Protein AF-A0A373D9S4-F1 (afdb_monomer)

Solvent-accessible surface area (backbone atoms only — not comparable to full-atom values): 11491 Å² total; per-residue (Å²): 115,62,41,69,39,36,36,38,37,27,51,46,45,39,78,90,68,75,42,76,37,68,75,44,74,49,78,33,84,57,100,72,67,86,86,85,58,60,91,91,60,43,61,70,55,55,51,39,57,59,50,41,78,78,43,60,80,91,66,32,48,58,84,96,45,53,57,66,75,55,39,83,46,71,58,44,25,38,44,34,37,35,25,38,35,71,82,72,59,39,31,37,40,43,35,35,42,36,21,24,41,86,72,86,55,88,89,51,69,68,55,45,44,38,36,37,39,32,56,44,73,64,92,46,72,75,37,95,87,51,45,81,46,58,42,80,58,86,94,42,81,39,75,50,51,44,70,58,41,49,52,52,49,51,48,44,41,73,69,51,90,73,63,41,42,70,24,47,57,87,38,73,64,27,46,53,49,51,57,48,51,34,49,75,69,61,44,75,85,57,70,71,71,73,75,58,70,129

Secondary structure (DSSP, 8-state):
--EEEEEEEEEEEETTTTEEEEEEEEE--SS-----PPTTS-HHHHHHHHHHTTS-GGG--BTTB-GGGG--SSS-EEEEEEEE-TTSS-EEEEEEEEEE-----TTS-SEEEEEEEEEESS--TTSTTT-TTEEEETTEEEEPPHHHHHHHHHHHHHHSSS--EEEESSSHHHHHHHHHHHHHTTTT-S-GGGTS--

Sequence (198 aa):
MSKISRIRILNLNYNNNTIKIDDETFDLGGQNTLISLRNGGGKSVLVQMIVSLFVNRTYRDFGDRPFKSYFTTNRPTFLMTEWILDNGIDRFLAGMMVRKNQKEDNDTEELEMYTFTGSYSNGCKYDLDNLPIIRQDGNKKILKGFGECKNLLEEISRNEPGDFRLYDMASQYGRRQYFSTLRQYQINNKDGRALSGR

Foldseek 3Di:
DKDFQKKWKAFWADDVRPDTDHIDMDGQPDDDRDPDDDVVRQPVVLVLLQVVLQDDLVPSADPPRRPLVRAPDQAWIKIKTWIQAPVNQKIKIKMKIKHQDPDPDPPDDRMWMKIKMWMDRDDDCPPPVNVPQWDDDDPDTDGDGPVVSVVSLVCCCVPPPGHIDMAGPVDPVSVVVSNVVCVVRVHNVDDCVVVPDD

pLDDT: mean 87.31, std 14.73, range [33.06, 98.69]

Structure (mmCIF, N/CA/C/O backbone):
data_AF-A0A373D9S4-F1
#
_entry.id   AF-A0A373D9S4-F1
#
loop_
_atom_site.group_PDB
_atom_site.id
_atom_site.type_symbol
_atom_site.label_atom_id
_atom_site.label_alt_id
_atom_site.label_comp_id
_atom_site.label_asym_id
_atom_site.label_entity_id
_atom_site.label_seq_id
_atom_site.pdbx_PDB_ins_code
_atom_site.Cartn_x
_atom_site.Cartn_y
_atom_site.Cartn_z
_atom_site.occupancy
_atom_site.B_iso_or_equiv
_atom_site.auth_seq_id
_atom_site.auth_comp_id
_atom_site.auth_asym_id
_atom_site.auth_atom_id
_atom_site.pdbx_PDB_model_num
ATOM 1 N N . MET A 1 1 ? -13.587 -15.500 9.590 1.00 75.88 1 MET A N 1
ATOM 2 C CA . MET A 1 1 ? -12.353 -15.459 8.786 1.00 75.88 1 MET A CA 1
ATOM 3 C C . MET A 1 1 ? -12.261 -14.089 8.144 1.00 75.88 1 MET A C 1
ATOM 5 O O . MET A 1 1 ? -13.213 -13.696 7.465 1.00 75.88 1 MET A O 1
ATOM 9 N N . SER A 1 2 ? -11.147 -13.389 8.373 1.00 84.19 2 SER A N 1
ATOM 10 C CA . SER A 1 2 ? -10.888 -12.070 7.807 1.00 84.19 2 SER A CA 1
ATOM 11 C C . SER A 1 2 ? -10.981 -12.125 6.284 1.00 84.19 2 SER A C 1
ATOM 13 O O . SER A 1 2 ? -10.482 -13.062 5.655 1.00 84.19 2 SER A O 1
ATOM 15 N N . LYS A 1 3 ? -11.621 -11.125 5.678 1.00 89.12 3 LYS A N 1
ATOM 16 C CA . LYS A 1 3 ? -11.832 -11.056 4.223 1.00 89.12 3 LYS A CA 1
ATOM 17 C C . LYS A 1 3 ? -11.441 -9.690 3.684 1.00 89.12 3 LYS A C 1
ATOM 19 O O . LYS A 1 3 ? -11.739 -8.686 4.325 1.00 89.12 3 LYS A O 1
ATOM 24 N N . ILE A 1 4 ? -10.826 -9.649 2.502 1.00 90.88 4 ILE A N 1
ATOM 25 C CA . ILE A 1 4 ? -10.586 -8.383 1.799 1.00 90.88 4 ILE A CA 1
ATOM 26 C C . ILE A 1 4 ? -11.950 -7.796 1.428 1.00 90.88 4 ILE A C 1
ATOM 28 O O . ILE A 1 4 ? -12.735 -8.452 0.744 1.00 90.88 4 ILE A O 1
ATOM 32 N N . SER A 1 5 ? -12.233 -6.582 1.893 1.00 91.94 5 SER A N 1
ATOM 33 C CA . SER A 1 5 ? -13.445 -5.827 1.568 1.00 91.94 5 SER A CA 1
ATOM 34 C C . SER A 1 5 ? -13.218 -4.868 0.415 1.00 91.94 5 SER A C 1
ATOM 36 O O . SER A 1 5 ? -14.083 -4.737 -0.444 1.00 91.94 5 SER A O 1
ATOM 38 N N . ARG A 1 6 ? -12.071 -4.186 0.394 1.00 94.69 6 ARG A N 1
ATOM 39 C CA . ARG A 1 6 ? -11.775 -3.134 -0.578 1.00 94.69 6 ARG A CA 1
ATOM 40 C C . ARG A 1 6 ? -10.314 -3.160 -0.983 1.00 94.69 6 ARG A C 1
ATOM 42 O O . ARG A 1 6 ? -9.440 -3.502 -0.187 1.00 94.69 6 ARG A O 1
ATOM 49 N N . ILE A 1 7 ? -10.049 -2.768 -2.221 1.00 95.56 7 ILE A N 1
ATOM 50 C CA . ILE A 1 7 ? -8.695 -2.600 -2.750 1.00 95.56 7 ILE A CA 1
ATOM 51 C C . ILE A 1 7 ? -8.590 -1.198 -3.311 1.00 95.56 7 ILE A C 1
ATOM 53 O O . ILE A 1 7 ? -9.401 -0.839 -4.153 1.00 95.56 7 ILE A O 1
ATOM 57 N N . ARG A 1 8 ? -7.586 -0.428 -2.903 1.00 97.06 8 ARG A N 1
ATOM 58 C CA . ARG A 1 8 ? -7.312 0.888 -3.480 1.00 97.06 8 ARG A CA 1
ATOM 59 C C . ARG A 1 8 ? -5.942 0.891 -4.140 1.00 97.06 8 ARG A C 1
ATOM 61 O O . ARG A 1 8 ? -4.950 0.487 -3.531 1.00 97.06 8 ARG A O 1
ATOM 68 N N . ILE A 1 9 ? -5.891 1.324 -5.393 1.00 97.19 9 ILE A N 1
ATOM 69 C CA . ILE A 1 9 ? -4.665 1.414 -6.187 1.00 97.19 9 ILE A CA 1
ATOM 70 C C . ILE A 1 9 ? -4.526 2.850 -6.677 1.00 97.19 9 ILE A C 1
ATOM 72 O O . ILE A 1 9 ? -5.459 3.392 -7.265 1.00 97.19 9 ILE A O 1
ATOM 76 N N . LEU A 1 10 ? -3.353 3.448 -6.468 1.00 96.81 10 LEU A N 1
ATOM 77 C CA . LEU A 1 10 ? -3.041 4.785 -6.968 1.00 96.81 10 LEU A CA 1
ATOM 78 C C . LEU A 1 10 ? -1.766 4.782 -7.795 1.00 96.81 10 LEU A C 1
ATOM 80 O O . LEU A 1 10 ? -0.757 4.210 -7.379 1.00 96.81 10 LEU A O 1
ATOM 84 N N . ASN A 1 11 ? -1.798 5.513 -8.907 1.00 96.38 11 ASN A N 1
ATOM 85 C CA . ASN A 1 11 ? -0.675 5.749 -9.810 1.00 96.38 11 ASN A CA 1
ATOM 86 C C . ASN A 1 11 ? 0.015 4.456 -10.290 1.00 96.38 11 ASN A C 1
ATOM 88 O O . ASN A 1 11 ? 1.238 4.327 -10.228 1.00 96.38 11 ASN A O 1
ATOM 92 N N . LEU A 1 12 ? -0.764 3.486 -10.772 1.00 95.38 12 LEU A N 1
ATOM 93 C CA . LEU A 1 12 ? -0.246 2.278 -11.418 1.00 95.38 12 LEU A CA 1
ATOM 94 C C . LEU A 1 12 ? -0.370 2.413 -12.938 1.00 95.38 12 LEU A C 1
ATOM 96 O O . LEU A 1 12 ? -1.461 2.628 -13.461 1.00 95.38 12 LEU A O 1
ATOM 100 N N . ASN A 1 13 ? 0.742 2.226 -13.646 1.00 91.75 13 ASN A N 1
ATOM 101 C CA . ASN A 1 13 ? 0.786 2.211 -15.106 1.00 91.75 13 ASN A CA 1
ATOM 102 C C . ASN A 1 13 ? 1.355 0.878 -15.580 1.00 91.75 13 ASN A C 1
ATOM 104 O O . ASN A 1 13 ? 2.359 0.403 -15.051 1.00 91.75 13 ASN A O 1
ATOM 108 N N . TYR A 1 14 ? 0.730 0.268 -16.580 1.00 88.62 14 TYR A N 1
ATOM 109 C CA . TYR A 1 14 ? 1.218 -0.981 -17.154 1.00 88.62 14 TYR A CA 1
ATOM 110 C C . TYR A 1 14 ? 0.796 -1.125 -18.616 1.00 88.62 14 TYR A C 1
ATOM 112 O O . TYR A 1 14 ? 0.066 -0.297 -19.162 1.00 88.62 14 TYR A O 1
ATOM 120 N N . ASN A 1 15 ? 1.300 -2.181 -19.262 1.00 84.12 15 ASN A N 1
ATOM 121 C CA . ASN A 1 15 ? 1.065 -2.454 -20.679 1.00 84.12 15 ASN A CA 1
ATOM 122 C C . ASN A 1 15 ? 1.507 -1.274 -21.568 1.00 84.12 15 ASN A C 1
ATOM 124 O O . ASN A 1 15 ? 0.696 -0.679 -22.271 1.00 84.12 15 ASN A O 1
ATOM 128 N N . ASN A 1 16 ? 2.786 -0.886 -21.488 1.00 80.19 16 ASN A N 1
ATOM 129 C CA . ASN A 1 16 ? 3.361 0.242 -22.239 1.00 80.19 16 ASN A CA 1
ATOM 130 C C . ASN A 1 16 ? 2.589 1.564 -22.053 1.00 80.19 16 ASN A C 1
ATOM 132 O O . ASN A 1 16 ? 2.350 2.288 -23.015 1.00 80.19 16 ASN A O 1
ATOM 136 N N . ASN A 1 17 ? 2.168 1.860 -20.817 1.00 78.38 17 ASN A N 1
ATOM 137 C CA . ASN A 1 17 ? 1.368 3.037 -20.445 1.00 78.38 17 ASN A CA 1
ATOM 138 C C . ASN A 1 17 ? -0.010 3.137 -21.125 1.00 78.38 17 ASN A C 1
ATOM 140 O O . ASN A 1 17 ? -0.646 4.186 -21.058 1.00 78.38 17 ASN A O 1
ATOM 144 N N . THR A 1 18 ? -0.499 2.062 -21.750 1.00 82.62 18 THR A N 1
ATOM 145 C CA . THR A 1 18 ? -1.852 2.040 -22.332 1.00 82.62 18 THR A CA 1
ATOM 146 C C . THR A 1 18 ? -2.938 1.859 -21.278 1.00 82.62 18 THR A C 1
ATOM 148 O O . THR A 1 18 ? -4.081 2.240 -21.516 1.00 82.62 18 THR A O 1
ATOM 151 N N . ILE A 1 19 ? -2.594 1.295 -20.114 1.00 86.88 19 ILE A N 1
ATOM 152 C CA . ILE A 1 19 ? -3.512 1.153 -18.988 1.00 86.88 19 ILE A CA 1
ATOM 153 C C . ILE A 1 19 ? -2.947 1.902 -17.786 1.00 86.88 19 ILE A C 1
ATOM 155 O O . ILE A 1 19 ? -1.806 1.676 -17.370 1.00 86.88 19 ILE A O 1
ATOM 159 N N . LYS A 1 20 ? -3.779 2.789 -17.239 1.00 89.62 20 LYS A N 1
ATOM 160 C CA . LYS A 1 20 ? -3.454 3.697 -16.147 1.00 89.62 20 LYS A CA 1
ATOM 161 C C . LYS A 1 20 ? -4.547 3.653 -15.093 1.00 89.62 20 LYS A C 1
ATOM 163 O O . LYS A 1 20 ? -5.727 3.749 -15.418 1.00 89.62 20 LYS A O 1
ATOM 168 N N . ILE A 1 21 ? -4.129 3.510 -13.844 1.00 92.00 21 ILE A N 1
ATOM 169 C CA . ILE A 1 21 ? -4.972 3.608 -12.658 1.00 92.00 21 ILE A CA 1
ATOM 170 C C . ILE A 1 21 ? -4.460 4.802 -11.863 1.00 92.00 21 ILE A C 1
ATOM 172 O O . ILE A 1 21 ? -3.371 4.741 -11.289 1.00 92.00 21 ILE A O 1
ATOM 176 N N . ASP A 1 22 ? -5.222 5.894 -11.873 1.00 92.31 22 ASP A N 1
ATOM 177 C CA . ASP A 1 22 ? -4.846 7.130 -11.186 1.00 92.31 22 ASP A CA 1
ATOM 178 C C . ASP A 1 22 ? -5.151 7.059 -9.685 1.00 92.31 22 ASP A C 1
ATOM 180 O O . ASP A 1 22 ? -4.237 7.213 -8.873 1.00 92.31 22 ASP A O 1
ATOM 184 N N . ASP A 1 23 ? -6.400 6.768 -9.324 1.00 94.25 23 ASP A N 1
ATOM 185 C CA . ASP A 1 23 ? -6.867 6.505 -7.958 1.00 94.25 23 ASP A CA 1
ATOM 186 C C . ASP A 1 23 ? -8.190 5.739 -8.050 1.00 94.25 23 ASP A C 1
ATOM 188 O O . ASP A 1 23 ? -9.237 6.342 -8.274 1.00 94.25 23 ASP A O 1
ATOM 192 N N . GLU A 1 24 ? -8.131 4.414 -7.935 1.00 93.44 24 GLU A N 1
ATOM 193 C CA . GLU A 1 24 ? -9.306 3.547 -8.050 1.00 93.44 24 GLU A CA 1
ATOM 194 C C . GLU A 1 24 ? -9.483 2.705 -6.795 1.00 93.44 24 GLU A C 1
ATOM 196 O O . GLU A 1 24 ? -8.521 2.124 -6.283 1.00 93.44 24 GLU A O 1
ATOM 201 N N . THR A 1 25 ? -10.731 2.610 -6.333 1.00 94.12 25 THR A N 1
ATOM 202 C CA . THR A 1 25 ? -11.136 1.729 -5.234 1.00 94.12 25 THR A CA 1
ATOM 203 C C . THR A 1 25 ? -12.104 0.675 -5.756 1.00 94.12 25 THR A C 1
ATOM 205 O O . THR A 1 25 ? -13.131 0.994 -6.345 1.00 94.12 25 THR A O 1
ATOM 208 N N . PHE A 1 26 ? -11.765 -0.592 -5.542 1.00 91.12 26 PHE A N 1
ATOM 209 C CA . PHE A 1 26 ? -12.557 -1.752 -5.921 1.00 91.12 26 PHE A CA 1
ATOM 210 C C . PHE A 1 26 ? -13.235 -2.328 -4.680 1.00 91.12 26 PHE A C 1
ATOM 212 O O . PHE A 1 26 ? -12.555 -2.852 -3.793 1.00 91.12 26 PHE A O 1
ATOM 219 N N . ASP A 1 27 ? -14.563 -2.275 -4.641 1.00 89.38 27 ASP A N 1
ATOM 220 C CA . ASP A 1 27 ? -15.360 -2.922 -3.602 1.00 89.38 27 ASP A CA 1
ATOM 221 C C . ASP A 1 27 ? -15.542 -4.414 -3.908 1.00 89.38 27 ASP A C 1
ATOM 223 O O . ASP A 1 27 ? -16.111 -4.814 -4.927 1.00 89.38 27 ASP A O 1
ATOM 227 N N . LEU A 1 28 ? -15.053 -5.262 -3.007 1.00 83.19 28 LEU A N 1
ATOM 228 C CA . LEU A 1 28 ? -15.161 -6.711 -3.092 1.00 83.19 28 LEU A CA 1
ATOM 229 C C . LEU A 1 28 ? -16.394 -7.167 -2.299 1.00 83.19 28 LEU A C 1
ATOM 231 O O . LEU A 1 28 ? -16.310 -7.583 -1.144 1.00 83.19 28 LEU A O 1
ATOM 235 N N . GLY A 1 29 ? -17.565 -7.024 -2.918 1.00 62.16 29 GLY A N 1
ATOM 236 C CA . GLY A 1 29 ? -18.885 -7.216 -2.309 1.00 62.16 29 GLY A CA 1
ATOM 237 C C . GLY A 1 29 ? -19.277 -8.653 -1.922 1.00 62.16 29 GLY A C 1
ATOM 238 O O . GLY A 1 29 ? -20.329 -9.123 -2.343 1.00 62.16 29 GLY A O 1
ATOM 239 N N . GLY A 1 30 ? -18.503 -9.350 -1.082 1.00 60.75 30 GLY A N 1
ATOM 240 C CA . GLY A 1 30 ? -18.895 -10.636 -0.479 1.00 60.75 30 GLY A CA 1
ATOM 241 C C . GLY A 1 30 ? -17.934 -11.798 -0.746 1.00 60.75 30 GLY A C 1
ATOM 242 O O . GLY A 1 30 ? -16.773 -11.588 -1.073 1.00 60.75 30 GLY A O 1
ATOM 243 N N . GLN A 1 31 ? -18.402 -13.041 -0.542 1.00 51.47 31 GLN A N 1
ATOM 244 C CA . GLN A 1 31 ? -17.552 -14.251 -0.541 1.00 51.47 31 GLN A CA 1
ATOM 245 C C . GLN A 1 31 ? -16.786 -14.490 -1.853 1.00 51.47 31 GLN A C 1
ATOM 247 O O . GLN A 1 31 ? -15.710 -15.0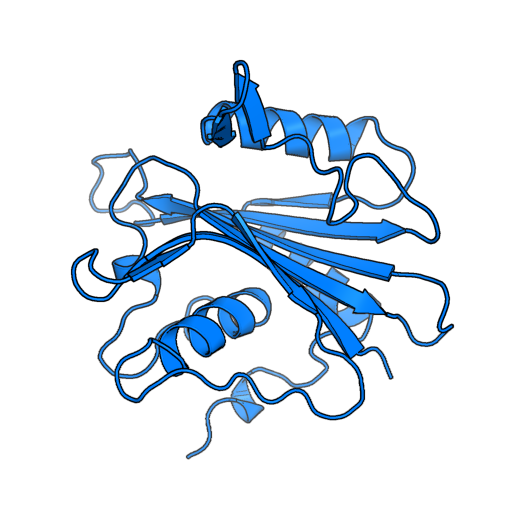77 -1.810 1.00 51.47 31 GLN A O 1
ATOM 252 N N . ASN A 1 32 ? -17.310 -14.027 -2.992 1.00 52.69 32 ASN A N 1
ATOM 253 C CA . ASN A 1 32 ? -16.665 -14.123 -4.299 1.00 52.69 32 ASN A CA 1
ATOM 254 C C . ASN A 1 32 ? -16.818 -12.792 -5.044 1.00 52.69 32 ASN A C 1
ATOM 256 O O . ASN A 1 32 ? -17.943 -12.371 -5.310 1.00 52.69 32 ASN A O 1
ATOM 260 N N . THR A 1 33 ? -15.703 -12.174 -5.441 1.00 57.59 33 THR A N 1
ATOM 261 C CA . THR A 1 33 ? -15.714 -10.981 -6.300 1.00 57.59 33 THR A CA 1
ATOM 262 C C . THR A 1 33 ? -15.117 -11.307 -7.658 1.00 57.59 33 THR A C 1
ATOM 264 O O . THR A 1 33 ? -13.959 -11.715 -7.759 1.00 57.59 33 THR A O 1
ATOM 267 N N . LEU A 1 34 ? -15.897 -11.100 -8.720 1.00 57.78 34 LEU A N 1
ATOM 268 C CA . LEU A 1 34 ? -15.426 -11.251 -10.091 1.00 57.78 34 LEU A CA 1
ATOM 269 C C . LEU A 1 34 ? -14.860 -9.921 -10.605 1.00 57.78 34 LEU A C 1
ATOM 271 O O . LEU A 1 34 ? -15.610 -9.014 -10.958 1.00 57.78 34 LEU A O 1
ATOM 275 N N . ILE A 1 35 ? -13.535 -9.826 -10.727 1.00 63.28 35 ILE A N 1
ATOM 276 C CA . ILE A 1 35 ? -12.890 -8.716 -11.442 1.00 63.28 35 ILE A CA 1
ATOM 277 C C . ILE A 1 35 ? -12.903 -9.037 -12.945 1.00 63.28 35 ILE A C 1
ATOM 279 O O . ILE A 1 35 ? -12.025 -9.725 -13.480 1.00 63.28 35 ILE A O 1
ATOM 283 N N . SER A 1 36 ? -13.934 -8.561 -13.646 1.00 58.00 36 SER A N 1
ATOM 284 C CA . SER A 1 36 ? -14.058 -8.735 -15.095 1.00 58.00 36 SER A CA 1
ATOM 285 C C . SER A 1 36 ? -13.367 -7.604 -15.858 1.00 58.00 36 SER A C 1
ATOM 287 O O . SER A 1 36 ? -13.938 -6.557 -16.134 1.00 58.00 36 SER A O 1
ATOM 289 N N . LEU A 1 37 ? -12.112 -7.836 -16.227 1.00 61.81 37 LEU A N 1
ATOM 290 C CA . LEU A 1 37 ? -11.404 -7.068 -17.253 1.00 61.81 37 LEU A CA 1
ATOM 291 C C . LEU A 1 37 ? -11.483 -7.792 -18.608 1.00 61.81 37 LEU A C 1
ATOM 293 O O . LEU A 1 37 ? -11.598 -9.022 -18.669 1.00 61.81 37 LEU A O 1
ATOM 297 N N . ARG A 1 38 ? -11.381 -7.047 -19.710 1.00 61.09 38 ARG A N 1
ATOM 298 C CA . ARG A 1 38 ? -11.222 -7.640 -21.050 1.00 61.09 38 ARG A CA 1
ATOM 299 C C . ARG A 1 38 ? -9.907 -8.431 -21.121 1.00 61.09 38 ARG A C 1
ATOM 301 O O . ARG A 1 38 ? -8.980 -8.159 -20.356 1.00 61.09 38 ARG A O 1
ATOM 308 N N . ASN A 1 39 ? -9.801 -9.401 -22.031 1.00 64.88 39 ASN A N 1
ATOM 309 C CA . ASN A 1 39 ? -8.516 -10.057 -22.307 1.00 64.88 39 ASN A CA 1
ATOM 310 C C . ASN A 1 39 ? -7.475 -8.993 -22.694 1.00 64.88 39 ASN A C 1
ATOM 312 O O . ASN A 1 39 ? -7.787 -8.066 -23.435 1.00 64.88 39 ASN A O 1
ATOM 316 N N . GLY A 1 40 ? -6.270 -9.079 -22.124 1.00 70.75 40 GLY A N 1
ATOM 317 C CA . GLY A 1 40 ? -5.247 -8.028 -22.245 1.00 70.75 40 GLY A CA 1
ATOM 318 C C . GLY A 1 40 ? -5.442 -6.818 -21.317 1.00 70.75 40 GLY A C 1
ATOM 319 O O . GLY A 1 40 ? -4.527 -6.020 -21.167 1.00 70.75 40 GLY A O 1
ATOM 320 N N . GLY A 1 41 ? -6.570 -6.718 -20.610 1.00 71.94 41 GLY A N 1
ATOM 321 C CA . GLY A 1 41 ? -6.899 -5.615 -19.701 1.00 71.94 41 GLY A CA 1
ATOM 322 C C . GLY A 1 41 ? -6.206 -5.652 -18.337 1.00 71.94 41 GLY A C 1
ATOM 323 O O . GLY A 1 41 ? -6.611 -4.912 -17.454 1.00 71.94 41 GLY A O 1
ATOM 324 N N . GLY A 1 42 ? -5.207 -6.521 -18.133 1.00 81.50 42 GLY A N 1
ATOM 325 C CA . GLY A 1 42 ? -4.357 -6.471 -16.937 1.00 81.50 42 GLY A CA 1
ATOM 326 C C . GLY A 1 42 ? -4.768 -7.291 -15.718 1.00 81.50 42 GLY A C 1
ATOM 327 O O . GLY A 1 42 ? -4.222 -7.043 -14.649 1.00 81.50 42 GLY A O 1
ATOM 328 N N . LYS A 1 43 ? -5.665 -8.283 -15.828 1.00 85.25 43 LYS A N 1
ATOM 329 C CA . LYS A 1 43 ? -6.092 -9.103 -14.665 1.00 85.25 43 LYS A CA 1
ATOM 330 C C . LYS A 1 43 ? -4.920 -9.646 -13.858 1.00 85.25 43 LYS A C 1
ATOM 332 O O . LYS A 1 43 ? -4.847 -9.421 -12.658 1.00 85.25 43 LYS A O 1
ATOM 337 N N . SER A 1 44 ? -3.986 -10.321 -14.528 1.00 87.56 44 SER A N 1
ATOM 338 C CA . SER A 1 44 ? -2.812 -10.896 -13.870 1.00 87.56 44 SER A CA 1
ATOM 339 C C . SER A 1 44 ? -1.923 -9.829 -13.237 1.00 87.56 44 SER A C 1
ATOM 341 O O . SER A 1 44 ? -1.319 -10.103 -12.211 1.00 87.56 44 SER A O 1
ATOM 343 N N . VAL A 1 45 ? -1.887 -8.612 -13.797 1.00 90.25 45 VAL A N 1
ATOM 344 C CA . VAL A 1 45 ? -1.166 -7.476 -13.204 1.00 90.25 45 VAL A CA 1
ATOM 345 C C . VAL A 1 45 ? -1.839 -7.058 -11.901 1.00 90.25 45 VAL A C 1
ATOM 347 O O . VAL A 1 45 ? -1.162 -6.974 -10.886 1.00 90.25 45 VAL A O 1
ATOM 350 N N . LEU A 1 46 ? -3.165 -6.873 -11.884 1.00 89.62 46 LEU A N 1
ATOM 351 C CA . LEU A 1 46 ? -3.890 -6.552 -10.649 1.00 89.62 46 LEU A CA 1
ATOM 352 C C . LEU A 1 46 ? -3.712 -7.639 -9.584 1.00 89.62 46 LEU A C 1
ATOM 354 O O . LEU A 1 46 ? -3.428 -7.322 -8.433 1.00 89.62 46 LEU A O 1
ATOM 358 N N . VAL A 1 47 ? -3.809 -8.915 -9.969 1.00 89.31 47 VAL A N 1
ATOM 359 C CA . VAL A 1 47 ? -3.560 -10.037 -9.051 1.00 89.31 47 VAL A CA 1
ATOM 360 C C . VAL A 1 47 ? -2.128 -9.986 -8.518 1.00 89.31 47 VAL A C 1
ATOM 362 O O . VAL A 1 47 ? -1.940 -10.087 -7.310 1.00 89.31 47 VAL A O 1
ATOM 365 N N . GLN A 1 48 ? -1.131 -9.768 -9.379 1.00 92.81 48 GLN A N 1
ATOM 366 C CA . GLN A 1 48 ? 0.268 -9.617 -8.975 1.00 92.81 48 GLN A CA 1
ATOM 367 C C . GLN A 1 48 ? 0.448 -8.460 -7.981 1.00 92.81 48 GLN A C 1
ATOM 369 O O . GLN A 1 48 ? 1.110 -8.635 -6.961 1.00 92.81 48 GLN A O 1
ATOM 374 N N . MET A 1 49 ? -0.183 -7.305 -8.229 1.00 94.44 49 MET A N 1
ATOM 375 C CA . MET A 1 49 ? -0.143 -6.148 -7.328 1.00 94.44 49 MET A CA 1
ATOM 376 C C . MET A 1 49 ? -0.717 -6.485 -5.949 1.00 94.44 49 MET A C 1
ATOM 378 O O . MET A 1 49 ? -0.083 -6.208 -4.933 1.00 94.44 49 MET A O 1
ATOM 382 N N . ILE A 1 50 ? -1.876 -7.140 -5.899 1.00 92.50 50 ILE A N 1
ATOM 383 C CA . ILE A 1 50 ? -2.527 -7.513 -4.637 1.00 92.50 50 ILE A CA 1
ATOM 384 C C . ILE A 1 50 ? -1.691 -8.559 -3.893 1.00 92.50 50 ILE A C 1
ATOM 386 O O . ILE A 1 50 ? -1.404 -8.395 -2.712 1.00 92.50 50 ILE A O 1
ATOM 390 N N . VAL A 1 51 ? -1.242 -9.610 -4.585 1.00 92.25 51 VAL A N 1
ATOM 391 C CA . VAL A 1 51 ? -0.414 -10.676 -3.998 1.00 92.25 51 VAL A CA 1
ATOM 392 C C . VAL A 1 51 ? 0.907 -10.122 -3.465 1.00 92.25 51 VAL A C 1
ATOM 394 O O . VAL A 1 51 ? 1.383 -10.588 -2.430 1.00 92.25 51 VAL A O 1
ATOM 397 N N . SER A 1 52 ? 1.477 -9.094 -4.104 1.00 93.88 52 SER A N 1
ATOM 398 C CA . SER A 1 52 ? 2.756 -8.500 -3.697 1.00 93.88 52 SER A CA 1
ATOM 399 C C . SER A 1 52 ? 2.770 -7.947 -2.264 1.00 93.88 52 SER A C 1
ATOM 401 O O . SER A 1 52 ? 3.838 -7.914 -1.641 1.00 93.88 52 SER A O 1
ATOM 403 N N . LEU A 1 53 ? 1.598 -7.574 -1.728 1.00 94.31 53 LEU A N 1
ATOM 404 C CA . LEU A 1 53 ? 1.411 -7.153 -0.335 1.00 94.31 53 LEU A CA 1
ATOM 405 C C . LEU A 1 53 ? 1.633 -8.303 0.649 1.00 94.31 53 LEU A C 1
ATOM 407 O O . LEU A 1 53 ? 2.033 -8.075 1.779 1.00 94.31 53 LEU A O 1
ATOM 411 N N . PHE A 1 54 ? 1.408 -9.547 0.238 1.00 93.31 54 PHE A N 1
ATOM 412 C CA . PHE A 1 54 ? 1.360 -10.682 1.158 1.00 93.31 54 PHE A CA 1
ATOM 413 C C . PHE A 1 54 ? 2.520 -11.657 0.978 1.00 93.31 54 PHE A C 1
ATOM 415 O O . PHE A 1 54 ? 2.651 -12.598 1.757 1.00 93.31 54 PHE A O 1
ATOM 422 N N . VAL A 1 55 ? 3.401 -11.428 0.004 1.00 90.50 55 VAL A N 1
ATOM 423 C CA . VAL A 1 55 ? 4.512 -12.335 -0.296 1.00 90.50 55 VAL A CA 1
ATOM 424 C C . VAL A 1 55 ? 5.876 -11.654 -0.214 1.00 90.50 55 VAL A C 1
ATOM 426 O O . VAL A 1 55 ? 6.038 -10.453 -0.456 1.00 90.50 55 VAL A O 1
ATOM 429 N N . ASN A 1 56 ? 6.890 -12.453 0.124 1.00 86.69 56 ASN A N 1
ATOM 430 C CA . ASN A 1 56 ? 8.286 -12.019 0.109 1.00 86.69 56 ASN A CA 1
ATOM 431 C C . ASN A 1 56 ? 8.739 -11.647 -1.310 1.00 86.69 56 ASN A C 1
ATOM 433 O O . ASN A 1 56 ? 8.165 -12.116 -2.290 1.00 86.69 56 ASN A O 1
ATOM 437 N N . ARG A 1 57 ? 9.820 -10.857 -1.409 1.00 84.31 57 ARG A N 1
ATOM 438 C CA . ARG A 1 57 ? 10.391 -10.353 -2.675 1.00 84.31 57 ARG A CA 1
ATOM 439 C C . ARG A 1 57 ? 10.495 -11.430 -3.765 1.00 84.31 57 ARG A C 1
ATOM 441 O O . ARG A 1 57 ? 10.064 -11.178 -4.880 1.00 84.31 57 ARG A O 1
ATOM 448 N N . THR A 1 58 ? 10.978 -12.626 -3.420 1.00 83.12 58 THR A N 1
ATOM 449 C CA . THR A 1 58 ? 11.174 -13.766 -4.339 1.00 83.12 58 THR A CA 1
ATOM 450 C C . THR A 1 58 ? 9.893 -14.267 -5.019 1.00 83.12 58 THR A C 1
ATOM 452 O O . THR A 1 58 ? 9.978 -14.924 -6.045 1.00 83.12 58 THR A O 1
ATOM 455 N N . TYR A 1 59 ? 8.711 -13.96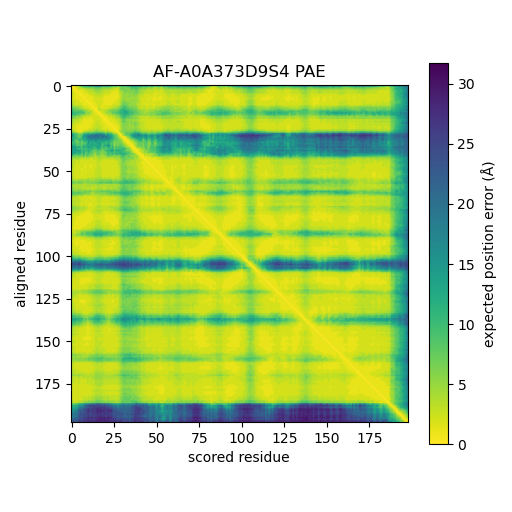6 -4.476 1.00 86.25 59 TYR A N 1
ATOM 456 C CA . TYR A 1 59 ? 7.423 -14.461 -4.979 1.00 86.25 59 TYR A CA 1
ATOM 457 C C . TYR A 1 59 ? 6.559 -13.365 -5.621 1.00 86.25 59 TYR A C 1
ATOM 459 O O . TYR A 1 59 ? 5.378 -13.584 -5.879 1.00 86.25 59 TYR A O 1
ATOM 467 N N . ARG A 1 60 ? 7.108 -12.162 -5.837 1.00 89.88 60 ARG A N 1
ATOM 468 C CA . ARG A 1 60 ? 6.362 -11.049 -6.449 1.00 89.88 60 ARG A CA 1
ATOM 469 C C . ARG A 1 60 ? 6.358 -11.095 -7.974 1.00 89.88 60 ARG A C 1
ATOM 471 O O . ARG A 1 60 ? 5.519 -10.439 -8.585 1.00 89.88 60 ARG A O 1
ATOM 478 N N . ASP A 1 61 ? 7.273 -11.839 -8.581 1.00 90.56 61 ASP A N 1
ATOM 479 C CA . ASP A 1 61 ? 7.412 -11.935 -10.033 1.00 90.56 61 ASP A CA 1
ATOM 480 C C . ASP A 1 61 ? 6.474 -13.005 -10.594 1.00 90.56 61 ASP A C 1
ATOM 482 O O . ASP A 1 61 ? 6.408 -14.119 -10.075 1.00 90.56 61 ASP A O 1
ATOM 486 N N . PHE A 1 62 ? 5.714 -12.657 -11.636 1.00 89.81 62 PHE A N 1
ATOM 487 C CA . PHE A 1 62 ? 4.746 -13.553 -12.273 1.00 89.81 62 PHE A CA 1
ATOM 488 C C . PHE A 1 62 ? 5.205 -13.859 -13.702 1.00 89.81 62 PHE A C 1
ATOM 490 O O . PHE A 1 62 ? 5.033 -13.033 -14.602 1.00 89.81 62 PHE A O 1
ATOM 497 N N . GLY A 1 63 ? 5.779 -15.049 -13.910 1.00 84.88 63 GLY A N 1
ATOM 498 C CA . GLY A 1 63 ? 6.371 -15.444 -15.194 1.00 84.88 63 GLY A CA 1
ATOM 499 C C . GLY A 1 63 ? 7.410 -14.422 -15.666 1.00 84.88 63 GLY A C 1
ATOM 500 O O . GLY A 1 63 ? 8.205 -13.930 -14.870 1.00 84.88 63 GLY A O 1
ATOM 501 N N . ASP A 1 64 ? 7.333 -14.023 -16.935 1.00 84.19 64 ASP A N 1
ATOM 502 C CA . ASP A 1 64 ? 8.247 -13.042 -17.545 1.00 84.19 64 ASP A CA 1
ATOM 503 C C . ASP A 1 64 ? 7.930 -11.579 -17.184 1.00 84.19 64 ASP A C 1
ATOM 505 O O . ASP A 1 64 ? 8.381 -10.650 -17.857 1.00 84.19 64 ASP A O 1
ATOM 509 N N . ARG A 1 65 ? 7.112 -11.338 -16.151 1.00 85.25 65 ARG A N 1
ATOM 510 C CA . ARG A 1 65 ? 6.719 -9.993 -15.711 1.00 85.25 65 ARG A CA 1
ATOM 511 C C . ARG A 1 65 ? 7.266 -9.704 -14.315 1.00 85.25 65 ARG A C 1
ATOM 513 O O . ARG A 1 65 ? 6.558 -9.914 -13.321 1.00 85.25 65 ARG A O 1
ATOM 520 N N . PRO A 1 66 ? 8.506 -9.191 -14.215 1.00 92.12 66 PRO A N 1
ATOM 521 C CA . PRO A 1 66 ? 9.076 -8.793 -12.939 1.00 92.12 66 PRO A CA 1
ATOM 522 C C . PRO A 1 66 ? 8.231 -7.701 -12.284 1.00 92.12 66 PRO A C 1
ATOM 524 O O . PRO A 1 66 ? 7.871 -6.720 -12.940 1.00 92.12 66 PRO A O 1
ATOM 527 N N . PHE A 1 67 ? 7.972 -7.807 -10.983 1.00 94.25 67 PHE A N 1
ATOM 528 C CA . PHE A 1 67 ? 7.222 -6.811 -10.211 1.00 94.25 67 PHE A CA 1
ATOM 529 C C . PHE A 1 67 ? 7.832 -5.413 -10.346 1.00 94.25 67 PHE A C 1
ATOM 531 O O . PHE A 1 67 ? 7.128 -4.421 -10.503 1.00 94.25 67 PHE A O 1
ATOM 538 N N . LYS A 1 68 ? 9.163 -5.328 -10.377 1.00 93.31 68 LYS A N 1
ATOM 539 C CA . LYS A 1 68 ? 9.879 -4.063 -10.564 1.00 93.31 68 LYS A CA 1
ATOM 540 C C . LYS A 1 68 ? 9.572 -3.346 -11.880 1.00 93.31 68 LYS A C 1
ATOM 542 O O . LYS A 1 68 ? 9.652 -2.124 -11.927 1.00 93.31 68 LYS A O 1
ATOM 547 N N . SER A 1 69 ? 9.195 -4.077 -12.930 1.00 92.19 69 SER A N 1
ATOM 548 C CA . SER A 1 69 ? 8.993 -3.504 -14.268 1.00 92.19 69 SER A CA 1
ATOM 549 C C . SER A 1 69 ? 7.827 -2.511 -14.339 1.00 92.19 69 SER A C 1
ATOM 551 O O . SER A 1 69 ? 7.805 -1.663 -15.227 1.00 92.19 69 SER A O 1
ATOM 553 N N . TYR A 1 70 ? 6.894 -2.564 -13.383 1.00 93.81 70 TYR A N 1
ATOM 554 C CA . TYR A 1 70 ? 5.750 -1.649 -13.313 1.00 93.81 70 TYR A CA 1
ATOM 555 C C . TYR A 1 70 ? 6.089 -0.291 -12.678 1.00 93.81 70 TYR A C 1
ATOM 557 O O . TYR A 1 70 ? 5.304 0.650 -12.783 1.00 93.81 70 TYR A O 1
ATOM 565 N N . PHE A 1 71 ? 7.257 -0.157 -12.041 1.00 94.25 71 PHE A N 1
ATOM 566 C CA . PHE A 1 71 ? 7.658 1.047 -11.311 1.00 94.25 71 PHE A CA 1
ATOM 567 C C . PHE A 1 71 ? 8.874 1.683 -11.982 1.00 94.25 71 PHE A C 1
ATOM 569 O O . PHE A 1 71 ? 10.022 1.445 -11.618 1.00 94.25 71 PHE A O 1
ATOM 576 N N . THR A 1 72 ? 8.620 2.502 -12.999 1.00 90.69 72 THR A N 1
ATOM 577 C CA . THR A 1 72 ? 9.670 3.089 -13.852 1.00 90.69 72 THR A CA 1
ATOM 578 C C . THR A 1 72 ? 10.011 4.538 -13.507 1.00 90.69 72 THR A C 1
ATOM 580 O O . THR A 1 72 ? 10.992 5.074 -14.021 1.00 90.69 72 THR A O 1
ATOM 583 N N . THR A 1 73 ? 9.231 5.175 -12.628 1.00 92.38 73 THR A N 1
ATOM 584 C CA . THR A 1 73 ? 9.360 6.599 -12.284 1.00 92.38 73 THR A CA 1
ATOM 585 C C . THR A 1 73 ? 9.612 6.811 -10.793 1.00 92.38 73 THR A C 1
ATOM 587 O O . THR A 1 73 ? 9.476 5.896 -9.980 1.00 92.38 73 THR A O 1
ATOM 590 N N . ASN A 1 74 ? 9.954 8.046 -10.431 1.00 93.00 74 ASN A N 1
ATOM 591 C CA . ASN A 1 74 ? 10.157 8.464 -9.047 1.00 93.00 74 ASN A CA 1
ATOM 592 C C . ASN A 1 74 ? 8.857 8.795 -8.290 1.00 93.00 74 ASN A C 1
ATOM 594 O O . ASN A 1 74 ? 8.913 9.100 -7.092 1.00 93.00 74 ASN A O 1
ATOM 598 N N . ARG A 1 75 ? 7.703 8.757 -8.974 1.00 95.25 75 ARG A N 1
ATOM 599 C CA . ARG A 1 75 ? 6.390 8.967 -8.360 1.00 95.25 75 ARG A CA 1
ATOM 600 C C . ARG A 1 75 ? 5.957 7.708 -7.604 1.00 95.25 75 ARG A C 1
ATOM 602 O O . ARG A 1 75 ? 6.145 6.613 -8.131 1.00 95.25 75 ARG A O 1
ATOM 609 N N . PRO A 1 76 ? 5.376 7.845 -6.399 1.00 97.81 76 PRO A N 1
ATOM 610 C CA . PRO A 1 76 ? 4.910 6.695 -5.635 1.00 97.81 76 PRO A CA 1
ATOM 611 C C . PRO A 1 76 ? 3.719 6.029 -6.329 1.00 97.81 76 PRO A C 1
ATOM 613 O O . PRO A 1 76 ? 2.821 6.715 -6.810 1.00 97.81 76 PRO A O 1
ATOM 616 N N . THR A 1 77 ? 3.678 4.705 -6.331 1.00 98.44 77 THR A N 1
ATOM 617 C CA . THR A 1 77 ? 2.473 3.903 -6.560 1.00 98.44 77 THR A CA 1
ATOM 618 C C . THR A 1 77 ? 2.022 3.362 -5.209 1.00 98.44 77 THR A C 1
ATOM 620 O O . THR A 1 77 ? 2.854 2.912 -4.414 1.00 98.44 77 THR A O 1
ATOM 623 N N . PHE A 1 78 ? 0.718 3.404 -4.944 1.00 98.56 78 PHE A N 1
ATOM 624 C CA . PHE A 1 78 ? 0.131 2.830 -3.736 1.00 98.56 78 PHE A CA 1
ATOM 625 C C . PHE A 1 78 ? -0.714 1.614 -4.077 1.00 98.56 78 PHE A C 1
ATOM 627 O O . PHE A 1 78 ? -1.544 1.665 -4.983 1.00 98.56 78 PHE A O 1
ATOM 634 N N . LEU A 1 79 ? -0.520 0.547 -3.311 1.00 98.31 79 LEU A N 1
ATOM 635 C CA . LEU A 1 79 ? -1.324 -0.668 -3.340 1.00 98.31 79 LEU A CA 1
ATOM 636 C C . LEU A 1 79 ? -1.872 -0.869 -1.932 1.00 98.31 79 LEU A C 1
ATOM 638 O O . LEU A 1 79 ? -1.087 -0.970 -0.993 1.00 98.31 79 LEU A O 1
ATOM 642 N N . MET A 1 80 ? -3.188 -0.893 -1.764 1.00 98.38 80 MET A N 1
ATOM 643 C CA . MET A 1 80 ? -3.820 -0.995 -0.451 1.00 98.38 80 MET A CA 1
ATOM 644 C C . MET A 1 80 ? -4.964 -1.994 -0.476 1.00 98.38 80 MET A C 1
ATOM 646 O O . MET A 1 80 ? -5.751 -2.032 -1.418 1.00 98.38 80 MET A O 1
ATOM 650 N N . THR A 1 81 ? -5.075 -2.769 0.593 1.00 96.88 81 THR A N 1
ATOM 651 C CA . THR A 1 81 ? -6.210 -3.649 0.862 1.00 96.88 81 THR A CA 1
ATOM 652 C C . THR A 1 81 ? -6.773 -3.326 2.228 1.00 96.88 81 THR A C 1
ATOM 654 O O . THR A 1 81 ? -6.028 -3.294 3.210 1.00 96.88 81 THR A O 1
ATOM 657 N N . GLU A 1 82 ? -8.080 -3.154 2.294 1.00 96.12 82 GLU A N 1
ATOM 658 C CA . GLU A 1 82 ? -8.823 -3.139 3.540 1.00 96.12 82 GLU A CA 1
ATOM 659 C C . GLU A 1 82 ? -9.468 -4.509 3.749 1.00 96.12 82 GLU A C 1
ATOM 661 O O . GLU A 1 82 ? -10.019 -5.108 2.821 1.00 96.12 82 GLU A O 1
ATOM 666 N N . TRP A 1 83 ? -9.379 -5.004 4.975 1.00 94.50 83 TRP A N 1
ATOM 667 C CA . TRP A 1 83 ? -9.949 -6.262 5.416 1.00 94.50 83 TRP A CA 1
ATOM 668 C C . TRP A 1 83 ? -11.031 -5.992 6.449 1.00 94.50 83 TRP A C 1
ATOM 670 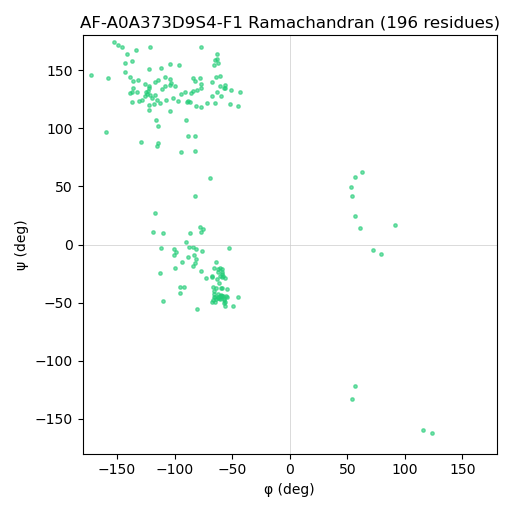O O . TRP A 1 83 ? -10.848 -5.137 7.308 1.00 94.50 83 TRP A O 1
ATOM 680 N N . ILE A 1 84 ? -12.117 -6.758 6.409 1.00 92.88 84 ILE A N 1
ATOM 681 C CA . ILE A 1 84 ? -13.041 -6.888 7.540 1.00 92.88 84 ILE A CA 1
ATOM 682 C C . ILE A 1 84 ? -12.528 -8.042 8.399 1.00 92.88 84 ILE A C 1
ATOM 684 O O . ILE A 1 84 ? -12.364 -9.153 7.883 1.00 92.88 84 ILE A O 1
ATOM 688 N N . LEU A 1 85 ? -12.257 -7.769 9.675 1.00 91.69 85 LEU A N 1
ATOM 689 C CA . LEU A 1 85 ? -11.773 -8.750 10.646 1.00 91.69 85 LEU A CA 1
ATOM 690 C C . LEU A 1 85 ? -12.906 -9.657 11.148 1.00 91.69 85 LEU A C 1
ATOM 692 O O . LEU A 1 85 ? -14.087 -9.426 10.892 1.00 91.69 85 LEU A O 1
ATOM 696 N N . ASP A 1 86 ? -12.538 -10.713 11.873 1.00 87.44 86 ASP A N 1
ATOM 697 C CA . ASP A 1 86 ? -13.457 -11.768 12.324 1.00 87.44 86 ASP A CA 1
ATOM 698 C C . ASP A 1 86 ? -14.626 -11.286 13.183 1.00 87.44 86 ASP A C 1
ATOM 700 O O . ASP A 1 86 ? -15.691 -11.902 13.159 1.00 87.44 86 ASP A O 1
ATOM 704 N N . ASN A 1 87 ? -14.460 -10.177 13.902 1.00 85.31 87 ASN A N 1
ATOM 705 C CA . ASN A 1 87 ? -15.537 -9.579 14.686 1.00 85.31 87 ASN A CA 1
ATOM 706 C C . ASN A 1 87 ? -16.568 -8.815 13.834 1.00 85.31 87 ASN A C 1
ATOM 708 O O . ASN A 1 87 ? -17.568 -8.348 14.370 1.00 85.31 87 ASN A O 1
ATOM 712 N N . GLY A 1 88 ? -16.340 -8.678 12.523 1.00 82.06 88 GLY A N 1
ATOM 713 C CA . GLY A 1 88 ? -17.250 -8.043 11.569 1.00 82.06 88 GLY A CA 1
ATOM 714 C C . GLY A 1 88 ? -17.349 -6.519 11.673 1.00 82.06 88 GLY A C 1
ATOM 715 O O . GLY A 1 88 ? -18.018 -5.912 10.838 1.00 82.06 88 GLY A O 1
ATOM 716 N N . ILE A 1 89 ? -16.693 -5.912 12.664 1.00 85.00 89 ILE A N 1
ATOM 717 C CA . ILE A 1 89 ? -16.741 -4.474 12.954 1.00 85.00 89 ILE A CA 1
ATOM 718 C C . ILE A 1 89 ? -15.398 -3.839 12.614 1.00 85.00 89 ILE A C 1
ATOM 720 O O . ILE A 1 89 ? -15.346 -2.833 11.904 1.00 85.00 89 ILE A O 1
ATOM 724 N N . ASP A 1 90 ? -14.315 -4.448 13.089 1.00 93.50 90 ASP A N 1
ATOM 725 C CA . ASP A 1 90 ? -12.988 -3.892 12.918 1.00 93.50 90 ASP A CA 1
ATOM 726 C C . ASP A 1 90 ? -12.478 -4.141 11.510 1.00 93.50 90 ASP A C 1
ATOM 728 O O . ASP A 1 90 ? -12.695 -5.187 10.884 1.00 93.50 90 ASP A O 1
ATOM 732 N N . ARG A 1 91 ? -11.755 -3.143 11.025 1.00 95.38 91 ARG A N 1
ATOM 733 C CA . ARG A 1 91 ? -11.091 -3.166 9.739 1.00 95.38 91 ARG A CA 1
ATOM 734 C C . ARG A 1 91 ? -9.594 -3.200 9.941 1.00 95.38 91 ARG A C 1
ATOM 736 O O . ARG A 1 91 ? -9.072 -2.696 10.933 1.00 95.38 91 ARG A O 1
ATOM 743 N N . PHE A 1 92 ? -8.906 -3.778 8.970 1.00 96.44 92 PHE A N 1
ATOM 744 C CA . PHE A 1 92 ? -7.456 -3.777 8.918 1.00 96.44 92 PHE A CA 1
ATOM 745 C C . PHE A 1 92 ? -6.978 -3.337 7.542 1.00 96.44 92 PHE A C 1
ATOM 747 O O . PHE A 1 92 ? -7.323 -3.936 6.523 1.00 96.44 92 PHE A O 1
ATOM 754 N N . LEU A 1 93 ? -6.157 -2.298 7.518 1.00 97.69 93 LEU A N 1
ATOM 755 C CA . LEU A 1 93 ? -5.457 -1.829 6.339 1.00 97.69 93 LEU A CA 1
ATOM 756 C C . LEU A 1 93 ? -4.100 -2.519 6.247 1.00 97.69 93 LEU A C 1
ATOM 758 O O . LEU A 1 93 ? -3.320 -2.505 7.196 1.00 97.69 93 LEU A O 1
ATOM 762 N N . ALA A 1 94 ? -3.795 -3.052 5.069 1.00 98.00 94 ALA A N 1
ATOM 763 C CA . ALA A 1 94 ? -2.442 -3.382 4.646 1.00 98.00 94 ALA A CA 1
ATOM 764 C C . ALA A 1 94 ? -2.139 -2.607 3.369 1.00 98.00 94 ALA A C 1
ATOM 766 O O . ALA A 1 94 ? -2.906 -2.679 2.408 1.00 98.00 94 ALA A O 1
ATOM 767 N N . GLY A 1 95 ? -1.022 -1.890 3.340 1.00 98.19 95 GLY A N 1
ATOM 768 C CA . GLY A 1 95 ? -0.637 -1.108 2.177 1.00 98.19 95 GLY A CA 1
ATOM 769 C C . GLY A 1 95 ? 0.851 -1.136 1.873 1.00 98.19 95 GLY A C 1
ATOM 770 O O . GLY A 1 95 ? 1.682 -1.523 2.696 1.00 98.19 95 GLY A O 1
ATOM 771 N N . MET A 1 96 ? 1.172 -0.726 0.653 1.00 98.44 96 MET A N 1
ATOM 772 C CA . MET A 1 96 ? 2.517 -0.574 0.124 1.00 98.44 96 MET A CA 1
ATOM 773 C C . MET A 1 96 ? 2.595 0.732 -0.655 1.00 98.44 96 MET A C 1
ATOM 775 O O . MET A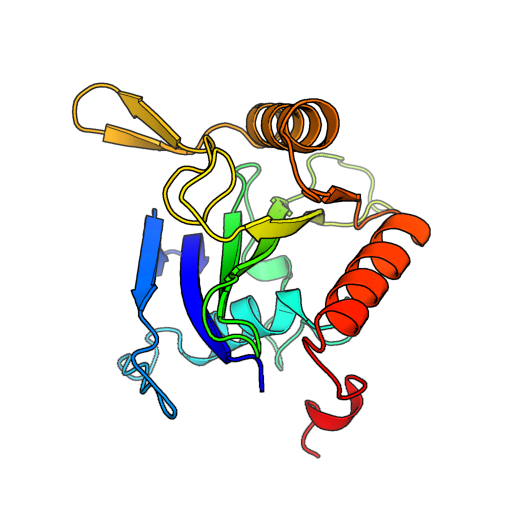 1 96 ? 1.765 0.992 -1.522 1.00 98.44 96 MET A O 1
ATOM 779 N N . MET A 1 97 ? 3.627 1.516 -0.364 1.00 98.56 97 MET A N 1
ATOM 780 C CA . MET A 1 97 ? 4.099 2.624 -1.179 1.00 98.56 97 MET A CA 1
ATOM 781 C C . MET A 1 97 ? 5.410 2.200 -1.843 1.00 98.56 97 MET A C 1
ATOM 783 O O . MET A 1 97 ? 6.356 1.806 -1.158 1.00 98.56 97 MET A O 1
ATOM 787 N N . VAL A 1 98 ? 5.478 2.284 -3.168 1.00 97.94 98 VAL A N 1
ATOM 788 C CA . VAL A 1 98 ? 6.628 1.827 -3.960 1.00 97.94 98 VAL A CA 1
ATOM 789 C C . VAL A 1 98 ? 6.956 2.814 -5.077 1.00 97.94 98 VAL A C 1
ATOM 791 O O . VAL A 1 98 ? 6.060 3.407 -5.669 1.00 97.94 98 VAL A O 1
ATOM 794 N N . ARG A 1 99 ? 8.244 2.996 -5.377 1.00 96.81 99 ARG A N 1
ATOM 795 C CA . ARG A 1 99 ? 8.723 3.724 -6.564 1.00 96.81 99 ARG A CA 1
ATOM 796 C C . ARG A 1 99 ? 10.014 3.116 -7.105 1.00 96.81 99 ARG A C 1
ATOM 798 O O . ARG A 1 99 ? 10.665 2.334 -6.409 1.00 96.81 99 ARG A O 1
ATOM 805 N N . LYS A 1 100 ? 10.440 3.560 -8.292 1.00 95.00 100 LYS A N 1
ATOM 806 C CA . LYS A 1 100 ? 11.814 3.335 -8.7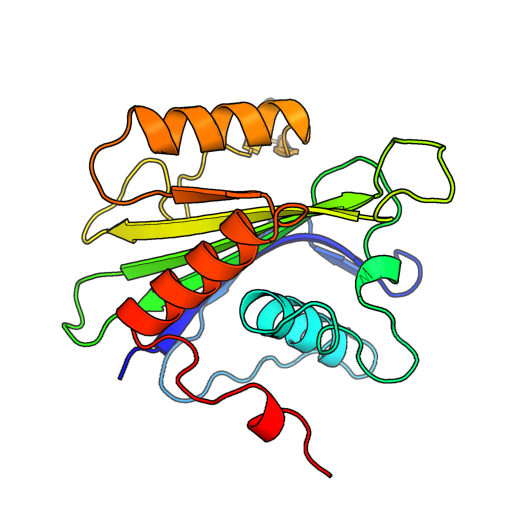56 1.00 95.00 100 LYS A CA 1
ATOM 807 C C . LYS A 1 100 ? 12.793 4.040 -7.818 1.00 95.00 100 LYS A C 1
ATOM 809 O O . LYS A 1 100 ? 12.613 5.228 -7.522 1.00 95.00 100 LYS A O 1
ATOM 814 N N . ASN A 1 101 ? 13.829 3.337 -7.375 1.00 91.88 101 ASN A N 1
ATOM 815 C CA . ASN A 1 101 ? 14.880 3.943 -6.569 1.00 91.88 101 ASN A CA 1
ATOM 816 C C . ASN A 1 101 ? 15.568 5.077 -7.350 1.00 91.88 101 ASN A C 1
ATOM 818 O O . ASN A 1 101 ? 15.661 5.041 -8.576 1.00 91.88 101 ASN A O 1
ATOM 822 N N . GLN A 1 102 ? 15.969 6.123 -6.634 1.00 87.75 102 GLN A N 1
ATOM 823 C CA . GLN A 1 102 ? 16.618 7.312 -7.194 1.00 87.75 102 GLN A CA 1
ATOM 824 C C . GLN A 1 102 ? 18.143 7.274 -7.053 1.00 87.75 102 GLN A C 1
ATOM 826 O O . GLN A 1 102 ? 18.815 8.168 -7.552 1.00 87.75 102 GLN A O 1
ATOM 831 N N . LYS A 1 103 ? 18.688 6.273 -6.354 1.00 83.94 103 LYS A N 1
ATOM 832 C CA . LYS A 1 103 ? 20.132 6.073 -6.236 1.00 83.94 103 LYS A CA 1
ATOM 833 C C . LYS A 1 103 ? 20.675 5.446 -7.521 1.00 83.94 103 LYS A C 1
ATOM 835 O O . LYS A 1 103 ? 20.087 4.496 -8.031 1.00 83.94 103 LYS A O 1
ATOM 840 N N . GLU A 1 104 ? 21.790 5.979 -8.010 1.00 67.19 104 GLU A N 1
ATOM 841 C CA . GLU A 1 104 ? 22.469 5.517 -9.231 1.00 67.19 104 GLU A CA 1
ATOM 842 C C . GLU A 1 104 ? 23.468 4.372 -8.971 1.00 67.19 104 GLU A C 1
ATOM 844 O O . GLU A 1 104 ? 24.049 3.836 -9.910 1.00 67.19 104 GLU A O 1
ATOM 849 N N . ASP A 1 105 ? 23.646 3.962 -7.711 1.00 68.50 105 ASP A N 1
ATOM 850 C CA . ASP A 1 105 ? 24.528 2.852 -7.343 1.00 68.50 105 ASP A CA 1
ATOM 851 C C . ASP A 1 105 ? 23.941 1.503 -7.774 1.00 68.50 105 ASP A C 1
ATOM 853 O O . ASP A 1 105 ? 22.872 1.099 -7.301 1.00 68.50 105 ASP A O 1
ATOM 857 N N . ASN A 1 106 ? 24.695 0.774 -8.602 1.00 58.88 106 ASN A N 1
ATOM 858 C CA . ASN A 1 106 ? 24.329 -0.540 -9.149 1.00 58.88 106 ASN A CA 1
ATOM 859 C C . ASN A 1 106 ? 24.058 -1.621 -8.081 1.00 58.88 106 ASN A C 1
ATOM 861 O O . ASN A 1 106 ? 23.359 -2.586 -8.376 1.00 58.88 106 ASN A O 1
ATOM 865 N N . ASP A 1 107 ? 24.559 -1.452 -6.852 1.00 61.38 107 ASP A N 1
ATOM 866 C CA . ASP A 1 107 ? 24.324 -2.368 -5.722 1.00 61.38 107 ASP A CA 1
ATOM 867 C C . ASP A 1 107 ? 23.083 -2.014 -4.883 1.00 61.38 107 ASP A C 1
ATOM 869 O O . ASP A 1 107 ? 22.777 -2.665 -3.879 1.00 61.38 107 ASP A O 1
ATOM 873 N N . THR A 1 108 ? 22.333 -0.980 -5.270 1.00 66.44 108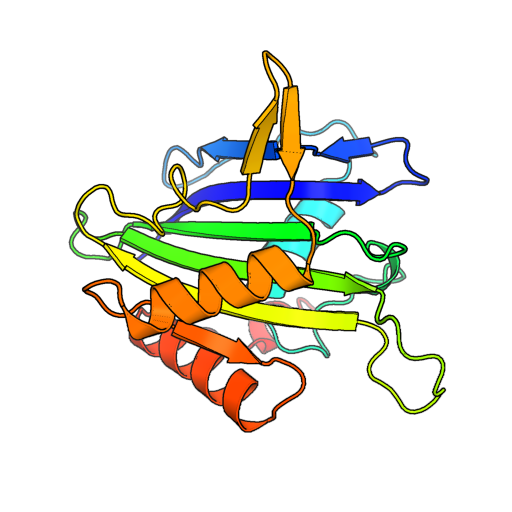 THR A N 1
ATOM 874 C CA . THR A 1 108 ? 21.132 -0.573 -4.538 1.00 66.44 108 THR A CA 1
ATOM 875 C C . THR A 1 108 ? 19.915 -1.392 -4.970 1.00 66.44 108 THR A C 1
ATOM 877 O O . THR A 1 108 ? 19.710 -1.671 -6.148 1.00 66.44 108 THR A O 1
ATOM 880 N N . GLU A 1 109 ? 19.037 -1.718 -4.016 1.00 78.69 109 GLU A N 1
ATOM 881 C CA . GLU A 1 109 ? 17.664 -2.159 -4.299 1.00 78.69 109 GLU A CA 1
ATOM 882 C C . GLU A 1 109 ? 17.005 -1.261 -5.365 1.00 78.69 109 GLU A C 1
ATOM 884 O O . GLU A 1 109 ? 16.834 -0.065 -5.149 1.00 78.69 109 GLU A O 1
ATOM 889 N N . GLU A 1 110 ? 16.602 -1.827 -6.507 1.00 89.06 110 GLU A N 1
ATOM 890 C CA . GLU A 1 110 ? 16.043 -1.072 -7.647 1.00 89.06 110 GLU A CA 1
ATOM 891 C C . GLU A 1 110 ? 14.730 -0.341 -7.324 1.00 89.06 110 GLU A C 1
ATOM 893 O O . GLU A 1 110 ? 14.344 0.603 -8.017 1.00 89.06 110 GLU A O 1
ATOM 898 N N . LEU A 1 111 ? 14.033 -0.777 -6.273 1.00 94.12 111 LEU A N 1
ATOM 899 C CA . LEU A 1 111 ? 12.803 -0.167 -5.786 1.00 94.12 111 LEU A CA 1
ATOM 900 C C . LEU A 1 111 ? 13.000 0.370 -4.374 1.00 94.12 111 LEU A C 1
ATOM 902 O O . LEU A 1 111 ? 13.559 -0.303 -3.509 1.00 94.12 111 LEU A O 1
ATOM 906 N N . GLU A 1 112 ? 12.437 1.544 -4.119 1.00 95.62 112 GLU A N 1
ATOM 907 C CA . GLU A 1 112 ? 12.262 2.055 -2.764 1.00 95.62 112 GLU A CA 1
ATOM 908 C C . GLU A 1 112 ? 10.836 1.737 -2.308 1.00 95.62 112 GLU A C 1
ATOM 910 O O . GLU A 1 112 ? 9.870 2.082 -2.994 1.00 95.62 112 GLU A O 1
ATOM 915 N N . MET A 1 113 ? 10.706 1.031 -1.182 1.00 96.44 113 MET A N 1
ATOM 916 C CA . MET A 1 113 ? 9.439 0.452 -0.738 1.00 96.44 113 MET A CA 1
ATOM 917 C C . MET A 1 113 ? 9.231 0.611 0.765 1.00 96.44 113 MET A C 1
ATOM 919 O O . MET A 1 113 ? 10.067 0.192 1.566 1.00 96.44 113 MET A O 1
ATOM 923 N N . TYR A 1 114 ? 8.051 1.102 1.126 1.00 98.31 114 TYR A N 1
ATOM 924 C CA . TYR A 1 114 ? 7.540 1.087 2.490 1.00 98.31 114 TYR A CA 1
ATOM 925 C C . TYR A 1 114 ? 6.197 0.369 2.511 1.00 98.31 114 TYR A C 1
ATOM 927 O O . TYR A 1 114 ? 5.324 0.655 1.693 1.00 98.31 114 TYR A O 1
ATOM 935 N N . THR A 1 115 ? 6.016 -0.559 3.441 1.00 98.44 115 THR A N 1
ATOM 936 C CA . THR A 1 115 ? 4.699 -1.146 3.719 1.00 98.44 115 THR A CA 1
ATOM 937 C C . THR A 1 115 ? 4.138 -0.558 4.994 1.00 98.44 115 THR A C 1
ATOM 939 O O . THR A 1 115 ? 4.891 -0.126 5.862 1.00 98.44 115 THR A O 1
ATOM 942 N N . PHE A 1 116 ? 2.824 -0.561 5.137 1.00 98.69 116 PHE A N 1
ATOM 943 C CA . PHE A 1 116 ? 2.166 -0.073 6.337 1.00 98.69 116 PHE A CA 1
ATOM 944 C C . PHE A 1 116 ? 0.949 -0.915 6.688 1.00 98.69 116 PHE A C 1
ATOM 946 O O . PHE A 1 116 ? 0.369 -1.590 5.833 1.00 98.69 116 PHE A O 1
ATOM 953 N N . THR A 1 117 ? 0.591 -0.882 7.964 1.00 98.44 117 THR A N 1
ATOM 954 C CA . THR A 1 117 ? -0.600 -1.538 8.502 1.00 98.44 117 THR A CA 1
ATOM 955 C C . THR A 1 117 ? -1.310 -0.624 9.481 1.00 98.44 117 THR A C 1
ATOM 957 O O . THR A 1 117 ? -0.652 0.221 10.078 1.00 98.44 117 THR A O 1
ATOM 960 N N . GLY A 1 118 ? -2.600 -0.843 9.712 1.00 97.56 118 GLY A N 1
ATOM 961 C CA . GLY A 1 118 ? -3.333 -0.224 10.816 1.00 97.56 118 GLY A CA 1
ATOM 962 C C . GLY A 1 118 ? -4.735 -0.804 10.945 1.00 97.56 118 GLY A C 1
ATOM 963 O O . GLY A 1 118 ? -5.347 -1.165 9.941 1.00 97.56 118 GLY A O 1
ATOM 964 N N . SER A 1 119 ? -5.237 -0.902 12.169 1.00 96.38 119 SER A N 1
ATOM 965 C CA . SER A 1 119 ? -6.585 -1.371 12.483 1.00 96.38 119 SER A CA 1
ATOM 966 C C . SER A 1 119 ? -7.477 -0.225 12.950 1.00 96.38 119 SER A C 1
ATOM 968 O O . SER A 1 119 ? -7.020 0.708 13.605 1.00 96.38 119 SER A O 1
ATOM 970 N N . TYR A 1 120 ? -8.755 -0.264 12.586 1.00 96.38 120 TYR A N 1
ATOM 971 C CA . TYR A 1 120 ? -9.716 0.774 12.954 1.00 96.38 120 TYR A CA 1
ATOM 972 C C . TYR A 1 120 ? -11.151 0.251 12.908 1.00 96.38 120 TYR A C 1
ATOM 974 O O . TYR A 1 120 ? -11.516 -0.525 12.028 1.00 96.38 120 TYR A O 1
ATOM 982 N N . SER A 1 121 ? -11.983 0.715 13.838 1.00 93.75 121 SER A N 1
ATOM 983 C CA . SER A 1 121 ? -13.424 0.403 13.879 1.00 93.75 121 SER A CA 1
ATOM 984 C C . SER A 1 121 ? -14.287 1.524 13.289 1.00 93.75 121 SER A C 1
ATOM 986 O O . SER A 1 121 ? -15.429 1.298 12.905 1.00 93.75 121 SER A O 1
ATOM 988 N N . ASN A 1 122 ? -13.741 2.742 13.212 1.00 92.50 122 ASN A N 1
ATOM 989 C CA . ASN A 1 122 ? -14.399 3.952 12.715 1.00 92.50 122 ASN A CA 1
ATOM 990 C C . ASN A 1 122 ? -13.469 4.688 11.743 1.00 92.50 122 ASN A C 1
ATOM 992 O O . ASN A 1 122 ? -12.276 4.390 11.695 1.00 92.50 122 ASN A O 1
ATOM 996 N N . GLY A 1 123 ? -14.003 5.664 11.003 1.00 92.56 123 GLY A N 1
ATOM 997 C CA . GLY A 1 123 ? -13.185 6.503 10.126 1.00 92.56 123 GLY A CA 1
ATOM 998 C C . GLY A 1 123 ? -12.057 7.208 10.893 1.00 92.56 123 GLY A C 1
ATOM 999 O O . GLY A 1 123 ? -12.276 7.730 11.989 1.00 92.56 123 GLY A O 1
ATOM 1000 N N . CYS A 1 124 ? -10.849 7.200 10.335 1.00 95.19 124 CYS A N 1
ATOM 1001 C CA . CYS A 1 124 ? -9.633 7.746 10.934 1.00 95.19 124 CYS A CA 1
ATOM 1002 C C . CYS A 1 124 ? -8.665 8.268 9.858 1.00 95.19 124 CYS A C 1
ATOM 1004 O O . CYS A 1 124 ? -8.847 8.039 8.666 1.00 95.19 124 CYS A O 1
ATOM 1006 N N . LYS A 1 125 ? -7.587 8.956 10.258 1.00 95.06 125 LYS A N 1
ATOM 1007 C CA . LYS A 1 125 ? -6.653 9.589 9.303 1.00 95.06 125 LYS A CA 1
ATOM 1008 C C . LYS A 1 125 ? -5.902 8.622 8.389 1.00 95.06 125 LYS A C 1
ATOM 1010 O O . LYS A 1 125 ? -5.291 9.062 7.420 1.00 95.06 125 LYS A O 1
ATOM 1015 N N . TYR A 1 126 ? -5.898 7.335 8.710 1.00 96.44 126 TYR A N 1
ATOM 1016 C CA . TYR A 1 126 ? -5.244 6.308 7.909 1.00 96.44 126 TYR A CA 1
ATOM 1017 C C . TYR A 1 126 ? -6.212 5.253 7.396 1.00 96.44 126 TYR A C 1
ATOM 1019 O O . TYR A 1 126 ? -5.748 4.242 6.880 1.00 96.44 126 TYR A O 1
ATOM 1027 N N . ASP A 1 127 ? -7.527 5.457 7.510 1.00 96.25 127 ASP A N 1
ATOM 1028 C CA . ASP A 1 127 ? -8.458 4.578 6.815 1.00 96.25 127 ASP A CA 1
ATOM 1029 C C . ASP A 1 127 ? -8.279 4.695 5.290 1.00 96.25 127 ASP A C 1
ATOM 1031 O O . ASP A 1 127 ? -7.636 5.619 4.771 1.00 96.25 127 ASP A O 1
ATOM 1035 N N . LEU A 1 128 ? -8.826 3.720 4.561 1.00 95.56 128 LEU A N 1
ATOM 1036 C CA . LEU A 1 128 ? -8.640 3.606 3.114 1.00 95.56 128 LEU A CA 1
ATOM 1037 C C . LEU A 1 128 ? -9.064 4.867 2.339 1.00 95.56 128 LEU A C 1
ATOM 1039 O O . LEU A 1 128 ? -8.503 5.136 1.274 1.00 95.56 128 LEU A O 1
ATOM 1043 N N . ASP A 1 129 ? -10.029 5.628 2.855 1.00 94.62 129 ASP A N 1
ATOM 1044 C CA . ASP A 1 129 ? -10.640 6.774 2.185 1.00 94.62 129 ASP A CA 1
ATOM 1045 C C . ASP A 1 129 ? -9.915 8.087 2.534 1.00 94.62 129 ASP A C 1
ATOM 1047 O O . ASP A 1 129 ? -9.711 8.940 1.665 1.00 94.62 129 ASP A O 1
ATOM 1051 N N . ASN A 1 130 ? -9.456 8.221 3.781 1.00 95.06 130 ASN A N 1
ATOM 1052 C CA . ASN A 1 130 ? -8.957 9.464 4.370 1.00 95.06 130 ASN A CA 1
ATOM 1053 C C . ASN A 1 130 ? -7.428 9.584 4.422 1.00 95.06 130 ASN A C 1
ATOM 1055 O O . ASN A 1 130 ? -6.924 10.641 4.812 1.00 95.06 130 ASN A O 1
ATOM 1059 N N . LEU A 1 131 ? -6.681 8.552 4.007 1.00 96.50 131 LEU A N 1
ATOM 1060 C CA . LEU A 1 131 ? -5.218 8.606 3.970 1.00 96.50 131 LEU A CA 1
ATOM 1061 C C . LEU A 1 131 ? -4.731 9.862 3.203 1.00 96.50 131 LEU A C 1
ATOM 1063 O O . LEU A 1 131 ? -5.031 10.010 2.011 1.00 96.50 131 LEU A O 1
ATOM 1067 N N . PRO A 1 132 ? -3.950 10.770 3.828 1.00 95.56 132 PRO A N 1
ATOM 1068 C CA . PRO A 1 132 ? -3.715 12.121 3.318 1.00 95.56 132 PRO A CA 1
ATOM 1069 C C . PRO A 1 132 ? -2.625 12.170 2.239 1.00 95.56 132 PRO A C 1
ATOM 1071 O O . PRO A 1 132 ? -1.809 13.085 2.212 1.00 95.56 132 PRO A O 1
ATOM 1074 N N . ILE A 1 133 ? -2.596 11.211 1.317 1.00 96.44 133 ILE A N 1
ATOM 1075 C CA . ILE A 1 133 ? -1.596 11.105 0.239 1.00 96.44 133 ILE A CA 1
ATOM 1076 C C . ILE A 1 133 ? -1.994 11.878 -1.025 1.00 96.44 133 ILE A C 1
ATOM 1078 O O . ILE A 1 133 ? -1.172 12.100 -1.909 1.00 96.44 133 ILE A O 1
ATOM 1082 N N . ILE A 1 134 ? -3.239 12.347 -1.100 1.00 95.44 134 ILE A N 1
ATOM 1083 C CA . ILE A 1 134 ? -3.734 13.198 -2.186 1.00 95.44 134 ILE A CA 1
ATOM 1084 C C . ILE A 1 134 ? -3.831 14.644 -1.696 1.00 95.44 134 ILE A C 1
ATOM 1086 O O . ILE A 1 134 ? -4.166 14.915 -0.541 1.00 95.44 134 ILE A O 1
ATOM 1090 N N . ARG A 1 135 ? -3.511 15.592 -2.573 1.00 93.06 135 ARG A N 1
ATOM 1091 C CA . ARG A 1 135 ? -3.817 17.016 -2.429 1.00 93.06 135 ARG A CA 1
ATOM 1092 C C . ARG A 1 135 ? -4.909 17.385 -3.429 1.00 93.06 135 ARG A C 1
ATOM 1094 O O . ARG A 1 135 ? -4.839 16.973 -4.587 1.00 93.06 135 ARG A O 1
ATOM 1101 N N . GLN A 1 136 ? -5.895 18.165 -2.996 1.00 89.12 136 GLN A N 1
ATOM 1102 C CA . GLN A 1 136 ? -6.819 18.817 -3.921 1.00 89.12 136 GLN A CA 1
ATOM 1103 C C . GLN A 1 136 ? -6.210 20.119 -4.441 1.00 89.12 136 GLN A C 1
ATOM 1105 O O . GLN A 1 136 ? -5.696 20.924 -3.667 1.00 89.12 136 GLN A O 1
ATOM 1110 N N . ASP A 1 137 ? -6.268 20.301 -5.754 1.00 88.62 137 ASP A N 1
ATOM 1111 C CA . ASP A 1 137 ? -5.890 21.521 -6.460 1.00 88.62 137 ASP A CA 1
ATOM 1112 C C . ASP A 1 137 ? -7.050 21.909 -7.388 1.00 88.62 137 ASP A C 1
ATOM 1114 O O . ASP A 1 137 ? -7.179 21.418 -8.517 1.00 88.62 137 ASP A O 1
ATOM 1118 N N . GLY A 1 138 ? -7.994 22.681 -6.839 1.00 88.69 138 GLY A N 1
ATOM 1119 C CA . GLY A 1 138 ? -9.316 22.878 -7.434 1.00 88.69 138 GLY A CA 1
ATOM 1120 C C . GLY A 1 138 ? -10.034 21.540 -7.639 1.00 88.69 138 GLY A C 1
ATOM 1121 O O . GLY A 1 138 ? -10.192 20.758 -6.706 1.00 88.69 138 GLY A O 1
ATOM 1122 N N . ASN A 1 139 ? -10.412 21.242 -8.885 1.00 86.75 139 ASN A N 1
ATOM 1123 C CA . ASN A 1 139 ? -11.062 19.976 -9.251 1.00 86.75 139 ASN A CA 1
ATOM 1124 C C . ASN A 1 139 ? -10.074 18.823 -9.507 1.00 86.75 139 ASN A C 1
ATOM 1126 O O . ASN A 1 139 ? -10.498 17.710 -9.819 1.00 86.75 139 ASN A O 1
ATOM 1130 N N . LYS A 1 140 ? -8.758 19.061 -9.428 1.00 86.25 140 LYS A N 1
ATOM 1131 C CA . LYS A 1 140 ? -7.743 18.034 -9.687 1.00 86.25 140 LYS A CA 1
ATOM 1132 C C . LYS A 1 140 ? -7.306 17.377 -8.383 1.00 86.25 140 LYS A C 1
ATOM 1134 O O . LYS A 1 140 ? -6.897 18.046 -7.437 1.00 86.25 140 LYS A O 1
ATOM 1139 N N . LYS A 1 141 ? -7.329 16.045 -8.362 1.00 88.81 141 LYS A N 1
ATOM 1140 C CA . LYS A 1 141 ? -6.659 15.240 -7.336 1.00 88.81 141 LYS A CA 1
ATOM 1141 C C . LYS A 1 141 ? -5.211 15.009 -7.763 1.00 88.81 141 LYS A C 1
ATOM 1143 O O . LYS A 1 141 ? -4.965 14.482 -8.845 1.00 88.81 141 LYS A O 1
ATOM 1148 N N . ILE A 1 142 ? -4.259 15.412 -6.927 1.00 93.00 142 ILE A N 1
ATOM 1149 C CA . ILE A 1 142 ? -2.824 15.271 -7.188 1.00 93.00 142 ILE A CA 1
ATOM 1150 C C . ILE A 1 142 ? -2.216 14.370 -6.115 1.00 93.00 142 ILE A C 1
ATOM 1152 O O . ILE A 1 142 ? -2.281 14.688 -4.929 1.00 93.00 142 ILE A O 1
ATOM 1156 N N . LEU A 1 143 ? -1.605 13.260 -6.531 1.00 96.44 143 LEU A N 1
ATOM 1157 C CA . LEU A 1 143 ? -0.819 12.407 -5.640 1.00 96.44 143 LEU A CA 1
ATOM 1158 C C . LEU A 1 143 ? 0.448 13.147 -5.194 1.00 96.44 143 LEU A C 1
ATOM 1160 O O . LEU A 1 143 ? 1.199 13.659 -6.030 1.00 96.44 143 LEU A O 1
ATOM 1164 N N . LYS A 1 144 ? 0.673 13.195 -3.881 1.00 97.56 144 LYS A N 1
ATOM 1165 C CA . LYS A 1 144 ? 1.851 13.809 -3.262 1.00 97.56 144 LYS A CA 1
ATOM 1166 C C . LYS A 1 144 ? 3.140 13.073 -3.633 1.00 97.56 144 LYS A C 1
ATOM 1168 O O . LYS A 1 144 ? 3.135 11.910 -4.046 1.00 97.56 144 LYS A O 1
ATOM 1173 N N . GLY A 1 145 ? 4.268 13.771 -3.508 1.00 97.69 145 GLY A N 1
ATOM 1174 C CA . GLY A 1 145 ? 5.582 13.193 -3.791 1.00 97.69 145 GLY A CA 1
ATOM 1175 C C . GLY A 1 145 ? 5.944 12.082 -2.801 1.00 97.69 145 GLY A C 1
ATOM 1176 O O . GLY A 1 145 ? 5.494 12.092 -1.662 1.00 97.69 145 GLY A O 1
ATOM 1177 N N . PHE A 1 146 ? 6.803 11.140 -3.203 1.00 97.94 146 PHE A N 1
ATOM 1178 C CA . PHE A 1 146 ? 7.169 9.993 -2.356 1.00 97.94 146 PHE A CA 1
ATOM 1179 C C . PHE A 1 146 ? 7.715 10.406 -0.977 1.00 97.94 146 PHE A C 1
ATOM 1181 O O . PHE A 1 146 ? 7.312 9.835 0.030 1.00 97.94 146 PHE A O 1
ATOM 1188 N N . GLY A 1 147 ? 8.605 11.405 -0.920 1.00 97.75 147 GLY A N 1
ATOM 1189 C CA . GLY A 1 147 ? 9.165 11.890 0.349 1.00 97.75 147 GLY A CA 1
ATOM 1190 C C . GLY A 1 147 ? 8.115 12.539 1.256 1.00 97.75 147 GLY A C 1
ATOM 1191 O O . GLY A 1 147 ? 8.097 12.280 2.452 1.00 97.75 147 GLY A O 1
ATOM 1192 N N . GLU A 1 148 ? 7.195 13.313 0.676 1.00 98.06 148 GLU A N 1
ATOM 1193 C CA . GLU A 1 148 ? 6.070 13.913 1.404 1.00 98.06 148 GLU A CA 1
ATOM 1194 C C . GLU A 1 148 ? 5.135 12.829 1.955 1.00 98.06 148 GLU A C 1
ATOM 1196 O O . GLU A 1 148 ? 4.810 12.834 3.139 1.00 98.06 148 GLU A O 1
ATOM 1201 N N . CYS A 1 149 ? 4.772 11.843 1.130 1.00 98.62 149 CYS A N 1
ATOM 1202 C CA . CYS A 1 149 ? 3.987 10.691 1.563 1.00 98.62 149 CYS A CA 1
ATOM 1203 C C . CYS A 1 149 ? 4.679 9.906 2.680 1.00 98.62 149 CYS A C 1
ATOM 1205 O O . CYS A 1 149 ? 4.028 9.545 3.654 1.00 98.62 149 CYS A O 1
ATOM 1207 N N . LYS A 1 150 ? 5.989 9.653 2.567 1.00 98.50 150 LYS A N 1
ATOM 1208 C CA . LYS A 1 150 ? 6.759 8.971 3.612 1.00 98.50 150 LYS A CA 1
ATOM 1209 C C . LYS A 1 150 ? 6.663 9.721 4.940 1.00 98.50 150 LYS A C 1
ATOM 1211 O O . LYS A 1 150 ? 6.315 9.105 5.941 1.00 98.50 150 LYS A O 1
ATOM 1216 N N . ASN A 1 151 ? 6.912 11.032 4.933 1.00 98.38 151 ASN A N 1
ATOM 1217 C CA . ASN A 1 151 ? 6.839 11.860 6.137 1.00 98.38 151 ASN A CA 1
ATOM 1218 C C . ASN A 1 151 ? 5.440 11.817 6.764 1.00 98.38 151 ASN A C 1
ATOM 1220 O O . ASN A 1 151 ? 5.324 11.607 7.965 1.00 98.38 151 ASN A O 1
ATOM 1224 N N . LEU A 1 152 ? 4.384 11.914 5.950 1.00 98.25 152 LEU A N 1
ATOM 1225 C CA . LEU A 1 152 ? 3.003 11.807 6.427 1.00 98.25 152 LEU A CA 1
ATOM 1226 C C . LEU A 1 152 ? 2.714 10.446 7.074 1.00 98.25 152 LEU A C 1
ATOM 1228 O O . LEU A 1 152 ? 2.102 10.389 8.135 1.00 98.25 152 LEU A O 1
ATOM 1232 N N . LEU A 1 153 ? 3.160 9.341 6.468 1.00 98.56 153 LEU A N 1
ATOM 1233 C CA . LEU A 1 153 ? 2.969 8.002 7.039 1.00 98.56 153 LEU A CA 1
ATOM 1234 C C . LEU A 1 153 ? 3.772 7.819 8.338 1.00 98.56 153 LEU A C 1
ATOM 1236 O O . LEU A 1 153 ? 3.294 7.181 9.274 1.00 98.56 153 LEU A O 1
ATOM 1240 N N . GLU A 1 154 ? 4.976 8.388 8.425 1.00 98.31 154 GLU A N 1
ATOM 1241 C CA . GLU A 1 154 ? 5.764 8.403 9.660 1.00 98.31 154 GLU A CA 1
ATOM 1242 C C . GLU A 1 154 ? 5.097 9.230 10.765 1.00 98.31 154 GLU A C 1
ATOM 1244 O O . GLU A 1 154 ? 5.062 8.796 11.914 1.00 98.31 154 GLU A O 1
ATOM 1249 N N . GLU A 1 155 ? 4.551 10.401 10.433 1.00 98.00 155 GLU A N 1
ATOM 1250 C CA . GLU A 1 155 ? 3.798 11.242 11.366 1.00 98.00 155 GLU A CA 1
ATOM 1251 C C . GLU A 1 155 ? 2.550 10.525 11.874 1.00 98.00 155 GLU A C 1
ATOM 1253 O O . GLU A 1 155 ? 2.321 10.504 13.082 1.00 98.00 155 GLU A O 1
ATOM 1258 N N . ILE A 1 156 ? 1.793 9.873 10.985 1.00 97.88 156 ILE A N 1
ATOM 1259 C CA . ILE A 1 156 ? 0.637 9.056 11.369 1.00 97.88 156 ILE A CA 1
ATOM 1260 C C . ILE A 1 156 ? 1.068 7.964 12.350 1.00 97.88 156 ILE A C 1
ATOM 1262 O O . ILE A 1 156 ? 0.457 7.809 13.402 1.00 97.88 156 ILE A O 1
ATOM 1266 N N . SER A 1 157 ? 2.155 7.249 12.046 1.00 97.38 157 SER A N 1
ATOM 1267 C CA . SER A 1 157 ? 2.669 6.171 12.898 1.00 97.38 157 SER A CA 1
ATOM 1268 C C . SER A 1 157 ? 3.122 6.631 14.285 1.00 97.38 157 SER A C 1
ATOM 1270 O O . SER A 1 157 ? 3.186 5.802 15.190 1.00 97.38 157 SER A O 1
ATOM 1272 N N . ARG A 1 158 ? 3.474 7.911 14.456 1.00 96.81 158 ARG A N 1
ATOM 1273 C CA . ARG A 1 158 ? 3.924 8.476 15.739 1.00 96.81 158 ARG A CA 1
ATOM 1274 C C . ARG A 1 158 ? 2.797 9.137 16.528 1.00 96.81 158 ARG A C 1
ATOM 1276 O O . ARG A 1 158 ? 2.818 9.076 17.753 1.00 96.81 158 ARG A O 1
ATOM 1283 N N . ASN A 1 159 ? 1.869 9.798 15.838 1.00 95.56 159 ASN A N 1
ATOM 1284 C CA . ASN A 1 159 ? 0.969 10.775 16.450 1.00 95.56 159 ASN A CA 1
ATOM 1285 C C . ASN A 1 159 ? -0.498 10.341 16.467 1.00 95.56 159 ASN A C 1
ATOM 1287 O O . ASN A 1 159 ? -1.257 10.841 17.298 1.00 95.56 159 ASN A O 1
ATOM 1291 N N . GLU A 1 160 ? -0.925 9.460 15.559 1.00 93.06 160 GLU A N 1
ATOM 1292 C CA . GLU A 1 160 ? -2.324 9.041 15.521 1.00 93.06 160 GLU A CA 1
ATOM 1293 C C . GLU A 1 160 ? -2.601 7.939 16.547 1.00 93.06 160 GLU A C 1
ATOM 1295 O O . GLU A 1 160 ? -1.785 7.031 16.724 1.00 93.06 160 GLU A O 1
ATOM 1300 N N . PRO A 1 161 ? -3.768 7.977 17.213 1.00 89.12 161 PRO A N 1
ATOM 1301 C CA . PRO A 1 161 ? -4.185 6.883 18.070 1.00 89.12 161 PRO A CA 1
ATOM 1302 C C . PRO A 1 161 ? -4.410 5.610 17.241 1.00 89.12 161 PRO A C 1
ATOM 1304 O O . PRO A 1 161 ? -4.912 5.646 16.114 1.00 89.12 161 PRO A O 1
ATOM 1307 N N . GLY A 1 162 ? -4.072 4.465 17.829 1.00 90.19 162 GLY A N 1
ATOM 1308 C CA . GLY A 1 162 ? -4.213 3.152 17.205 1.00 90.19 162 GLY A CA 1
ATOM 1309 C C . GLY A 1 162 ? -2.868 2.471 16.988 1.00 90.19 162 GLY A C 1
ATOM 1310 O O . GLY A 1 162 ? -1.882 2.776 17.658 1.00 90.19 162 GLY A O 1
ATOM 1311 N N . ASP A 1 163 ? -2.840 1.509 16.072 1.00 94.19 163 ASP A N 1
ATOM 1312 C CA . ASP A 1 163 ? -1.683 0.649 15.828 1.00 94.19 163 ASP A CA 1
ATOM 1313 C C . ASP A 1 163 ? -1.101 0.820 14.420 1.00 94.19 163 ASP A C 1
ATOM 1315 O O . ASP A 1 163 ? -0.477 -0.103 13.886 1.00 94.19 163 ASP A O 1
ATOM 1319 N N . PHE A 1 164 ? -1.279 2.006 13.826 1.00 98.19 164 PHE A N 1
ATOM 1320 C CA . PHE A 1 164 ? -0.680 2.299 12.534 1.00 98.19 164 PHE A CA 1
ATOM 1321 C C . PHE A 1 164 ? 0.846 2.181 12.613 1.00 98.19 164 PHE A C 1
ATOM 1323 O O . PHE A 1 164 ? 1.500 2.781 13.469 1.00 98.19 164 PHE A O 1
ATOM 1330 N N . ARG A 1 165 ? 1.426 1.403 11.701 1.00 98.19 165 ARG A N 1
ATOM 1331 C CA . ARG A 1 165 ? 2.866 1.137 11.646 1.00 98.19 165 ARG A CA 1
ATOM 1332 C C . ARG A 1 165 ? 3.365 1.230 10.218 1.00 98.19 165 ARG A C 1
ATOM 1334 O O . ARG A 1 165 ? 2.771 0.646 9.315 1.00 98.19 165 ARG A O 1
ATOM 1341 N N . LEU A 1 166 ? 4.495 1.908 10.045 1.00 98.56 166 LEU A N 1
ATOM 1342 C CA . LEU A 1 166 ? 5.253 1.966 8.799 1.00 98.56 166 LEU A CA 1
ATOM 1343 C C . LEU A 1 166 ? 6.488 1.057 8.890 1.00 98.56 166 LEU A C 1
ATOM 1345 O O . LEU A 1 166 ? 7.186 1.032 9.903 1.00 98.56 166 LEU A O 1
ATOM 1349 N N . TYR A 1 167 ? 6.782 0.333 7.816 1.00 98.00 167 TYR A N 1
ATOM 1350 C CA . TYR A 1 167 ? 7.869 -0.637 7.743 1.00 98.00 167 TYR A CA 1
ATOM 1351 C C . TYR A 1 167 ? 8.750 -0.366 6.528 1.00 98.00 167 TYR A C 1
ATOM 1353 O O . TYR A 1 167 ? 8.274 -0.352 5.391 1.00 98.00 167 TYR A O 1
ATOM 1361 N N . ASP A 1 168 ? 10.048 -0.198 6.768 1.00 96.44 168 ASP A N 1
ATOM 1362 C CA . ASP A 1 168 ? 11.048 -0.104 5.707 1.00 96.44 168 ASP A CA 1
ATOM 1363 C C . ASP A 1 168 ? 11.350 -1.496 5.133 1.00 96.44 168 ASP A C 1
ATOM 1365 O O . ASP A 1 168 ? 11.826 -2.387 5.847 1.00 96.44 168 ASP A O 1
ATOM 1369 N N . MET A 1 169 ? 11.085 -1.691 3.839 1.00 94.00 169 MET A N 1
ATOM 1370 C CA . MET A 1 169 ? 11.268 -2.988 3.186 1.00 94.00 169 MET A CA 1
ATOM 1371 C C . MET A 1 169 ? 12.704 -3.256 2.723 1.00 94.00 169 MET A C 1
ATOM 1373 O O . MET A 1 169 ? 13.010 -4.400 2.372 1.00 94.00 169 MET A O 1
ATOM 1377 N N . ALA A 1 170 ? 13.597 -2.262 2.772 1.00 91.56 170 ALA A N 1
ATOM 1378 C CA . ALA A 1 170 ? 15.034 -2.487 2.631 1.00 91.56 170 ALA A CA 1
ATOM 1379 C C . ALA A 1 170 ? 15.614 -3.152 3.895 1.00 91.56 170 ALA A C 1
ATOM 1381 O O . ALA A 1 170 ? 16.556 -3.942 3.821 1.00 91.56 170 ALA A O 1
ATOM 1382 N N . SER A 1 171 ? 15.011 -2.908 5.063 1.00 93.56 171 SER A N 1
ATOM 1383 C CA . SER A 1 171 ? 15.432 -3.501 6.334 1.00 93.56 171 SER A CA 1
ATOM 1384 C C . SER A 1 171 ? 14.916 -4.934 6.515 1.00 93.56 171 SER A C 1
ATOM 1386 O O . SER A 1 171 ? 13.728 -5.229 6.372 1.00 93.56 171 SER A O 1
ATOM 1388 N N . GLN A 1 172 ? 15.794 -5.861 6.922 1.00 91.94 172 GLN A N 1
ATOM 1389 C CA . GLN A 1 172 ? 15.372 -7.209 7.333 1.00 91.94 172 GLN A CA 1
ATOM 1390 C C . GLN A 1 172 ? 14.390 -7.164 8.515 1.00 91.94 172 GLN A C 1
ATOM 1392 O O . GLN A 1 172 ? 13.433 -7.940 8.545 1.00 91.94 172 GLN A O 1
ATOM 1397 N N . TYR A 1 173 ? 14.605 -6.243 9.458 1.00 94.69 173 TYR A N 1
ATOM 1398 C CA . TYR A 1 173 ? 13.724 -6.056 10.604 1.00 94.69 173 TYR A CA 1
ATOM 1399 C C . TYR A 1 173 ? 12.339 -5.571 10.163 1.00 94.69 173 TYR A C 1
ATOM 1401 O O . TYR A 1 173 ? 11.345 -6.196 10.527 1.00 94.69 173 TYR A O 1
ATOM 1409 N N . GLY A 1 174 ? 12.273 -4.534 9.317 1.00 95.12 174 GLY A N 1
ATOM 1410 C CA . GLY A 1 174 ? 11.007 -3.997 8.804 1.00 95.12 174 GLY A CA 1
ATOM 1411 C C . GLY A 1 174 ? 10.177 -5.059 8.079 1.00 95.12 174 GLY A C 1
ATOM 1412 O O . GLY A 1 174 ? 9.014 -5.272 8.419 1.00 95.12 174 GLY A O 1
ATOM 1413 N N . ARG A 1 175 ? 10.813 -5.831 7.186 1.00 93.81 175 ARG A N 1
ATOM 1414 C CA . ARG A 1 175 ? 10.176 -6.975 6.506 1.00 93.81 175 ARG A CA 1
ATOM 1415 C C . ARG A 1 175 ? 9.609 -7.999 7.489 1.00 93.81 175 ARG A C 1
ATOM 1417 O O . ARG A 1 175 ? 8.456 -8.405 7.359 1.00 93.81 175 ARG A O 1
ATOM 1424 N N . ARG A 1 176 ? 10.403 -8.428 8.478 1.00 94.56 176 ARG A N 1
ATOM 1425 C CA . ARG A 1 176 ? 9.968 -9.424 9.472 1.00 94.56 176 ARG A CA 1
ATOM 1426 C C . ARG A 1 176 ? 8.783 -8.915 10.292 1.00 94.56 176 ARG A C 1
ATOM 1428 O O . ARG A 1 176 ? 7.853 -9.684 10.523 1.00 94.56 176 ARG A O 1
ATOM 1435 N N . GLN A 1 177 ? 8.817 -7.652 10.712 1.00 96.38 177 GLN A N 1
ATOM 1436 C CA . GLN A 1 177 ? 7.748 -7.046 11.503 1.00 96.38 177 GLN A CA 1
ATOM 1437 C C . GLN A 1 177 ? 6.446 -6.943 10.709 1.00 96.38 177 GLN A C 1
ATOM 1439 O O . GLN A 1 177 ? 5.413 -7.364 11.215 1.00 96.38 177 GLN A O 1
ATOM 1444 N N . TYR A 1 178 ? 6.497 -6.500 9.451 1.00 97.19 178 TYR A N 1
ATOM 1445 C CA . TYR A 1 178 ? 5.312 -6.423 8.597 1.00 97.19 178 TYR A CA 1
ATOM 1446 C C . TYR A 1 178 ? 4.597 -7.778 8.471 1.00 97.19 178 TYR A C 1
ATOM 1448 O O . TYR A 1 178 ? 3.417 -7.895 8.800 1.00 97.19 178 TYR A O 1
ATOM 1456 N N . PHE A 1 179 ? 5.324 -8.838 8.097 1.00 94.75 179 PHE A N 1
ATOM 1457 C CA . PHE A 1 179 ? 4.737 -10.181 7.999 1.00 94.75 179 PHE A CA 1
ATOM 1458 C C . PHE A 1 179 ? 4.320 -10.759 9.356 1.00 94.75 179 PHE A C 1
ATOM 1460 O O . PHE A 1 179 ? 3.395 -11.565 9.424 1.00 94.75 179 PHE A O 1
ATOM 1467 N N . SER A 1 180 ? 4.979 -10.362 10.449 1.00 94.94 180 SER A N 1
ATOM 1468 C CA . SER A 1 180 ? 4.537 -10.719 11.797 1.00 94.94 180 SER A CA 1
ATOM 1469 C C . SER A 1 180 ? 3.184 -10.091 12.126 1.00 94.94 180 SER A C 1
ATOM 1471 O O . SER A 1 180 ? 2.304 -10.802 12.603 1.00 94.94 180 SER A O 1
ATOM 1473 N N . THR A 1 181 ? 2.990 -8.805 11.823 1.00 95.88 181 THR A N 1
ATOM 1474 C CA . THR A 1 181 ? 1.710 -8.112 12.016 1.00 95.88 181 THR A CA 1
ATOM 1475 C C . THR A 1 181 ? 0.610 -8.737 11.165 1.00 95.88 181 THR A C 1
ATOM 1477 O O . THR A 1 181 ? -0.451 -9.044 11.693 1.00 95.88 181 THR A O 1
ATOM 1480 N N . LEU A 1 182 ? 0.863 -9.022 9.881 1.00 94.62 182 LEU A N 1
ATOM 1481 C CA . LEU A 1 182 ? -0.124 -9.707 9.033 1.00 94.62 182 LEU A CA 1
ATOM 1482 C C . LEU A 1 182 ? -0.594 -11.029 9.666 1.00 94.62 182 LEU A C 1
ATOM 1484 O O . LEU A 1 182 ? -1.795 -11.268 9.767 1.00 94.62 182 LEU A O 1
ATOM 1488 N N . ARG A 1 183 ? 0.337 -11.839 10.193 1.00 92.50 183 ARG A N 1
ATOM 1489 C CA . ARG A 1 183 ? 0.002 -13.087 10.900 1.00 92.50 183 ARG A CA 1
ATOM 1490 C C . ARG A 1 183 ? -0.793 -12.869 12.187 1.00 92.50 183 ARG A C 1
ATOM 1492 O O . ARG A 1 183 ? -1.685 -13.664 12.461 1.00 92.50 183 ARG A O 1
ATOM 1499 N N . GLN A 1 184 ? -0.509 -11.814 12.957 1.00 92.44 184 GLN A N 1
ATOM 1500 C CA . GLN A 1 184 ? -1.281 -11.474 14.164 1.00 92.44 184 GLN A CA 1
ATOM 1501 C C . GLN A 1 184 ? -2.759 -11.223 13.838 1.00 92.44 184 GLN A C 1
ATOM 1503 O O . GLN A 1 184 ? -3.631 -11.662 14.580 1.00 92.44 184 GLN A O 1
ATOM 1508 N N . TYR A 1 185 ? -3.032 -10.602 12.690 1.00 91.44 185 TYR A N 1
ATOM 1509 C CA . TYR A 1 185 ? -4.385 -10.360 12.180 1.00 91.44 185 TYR A CA 1
ATOM 1510 C C . TY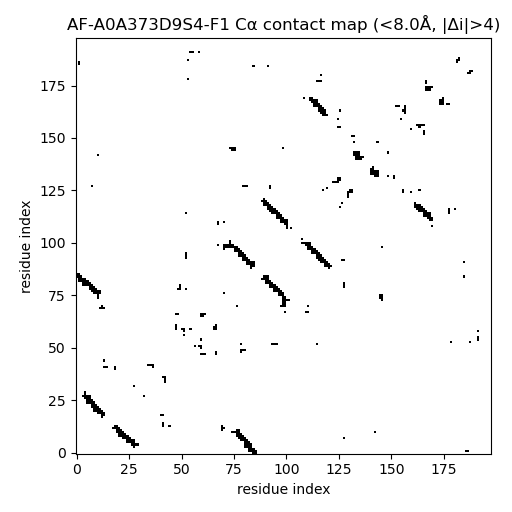R A 1 185 ? -4.956 -11.524 11.352 1.00 91.44 185 TYR A C 1
ATOM 1512 O O . TYR A 1 185 ? -5.999 -11.383 10.712 1.00 91.44 185 TYR A O 1
ATOM 1520 N N . GLN A 1 186 ? -4.279 -12.680 11.355 1.00 88.25 186 GLN A N 1
ATOM 1521 C CA . GLN A 1 186 ? -4.629 -13.870 10.572 1.00 88.25 186 GLN A CA 1
ATOM 1522 C C . GLN A 1 186 ? -4.714 -13.612 9.057 1.00 88.25 186 GLN A C 1
ATOM 1524 O O . GLN A 1 186 ? -5.373 -14.342 8.313 1.00 88.25 186 GLN A O 1
ATOM 1529 N N . ILE A 1 187 ? -4.010 -12.5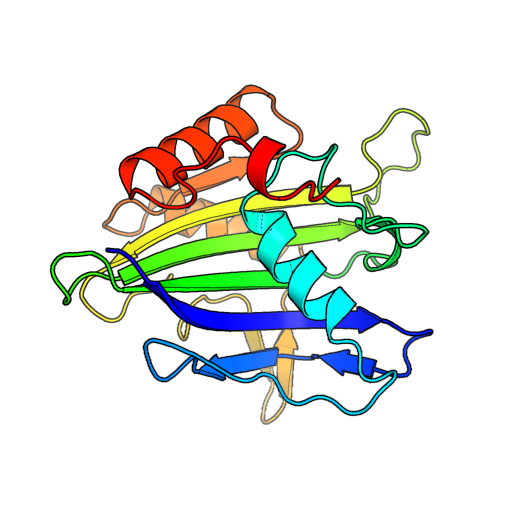88 8.580 1.00 85.94 187 ILE A N 1
ATOM 1530 C CA . ILE A 1 187 ? -3.892 -12.260 7.167 1.00 85.94 187 ILE A CA 1
ATOM 1531 C C . ILE A 1 187 ? -2.715 -13.042 6.596 1.00 85.94 187 ILE A C 1
ATOM 1533 O O . ILE A 1 187 ? -1.581 -12.945 7.060 1.00 85.94 187 ILE A O 1
ATOM 1537 N N . ASN A 1 188 ? -3.013 -13.817 5.556 1.00 67.50 188 ASN A N 1
ATOM 1538 C CA . ASN A 1 188 ? -2.086 -14.718 4.882 1.00 67.50 188 ASN A CA 1
ATOM 1539 C C . ASN A 1 188 ? -1.530 -15.851 5.770 1.00 67.50 188 ASN A C 1
ATOM 1541 O O . ASN A 1 188 ? -0.327 -15.989 5.980 1.00 67.50 188 ASN A O 1
ATOM 1545 N N . ASN A 1 189 ? -2.426 -16.716 6.251 1.00 51.34 189 ASN A N 1
ATOM 1546 C CA . ASN A 1 189 ? -2.097 -17.862 7.107 1.00 51.34 189 ASN A CA 1
ATOM 1547 C C . ASN A 1 189 ? -1.451 -19.058 6.365 1.00 51.34 189 ASN A C 1
ATOM 1549 O O . ASN A 1 189 ? -1.398 -20.165 6.897 1.00 51.34 189 ASN A O 1
ATOM 1553 N N . LYS A 1 190 ? -0.996 -18.878 5.118 1.00 49.09 190 LYS A N 1
ATOM 1554 C CA . LYS A 1 190 ? -0.310 -19.920 4.348 1.00 49.09 190 LYS A CA 1
ATOM 1555 C C . LYS A 1 190 ? 1.062 -19.407 3.947 1.00 49.09 190 LYS A C 1
ATOM 1557 O O . LYS A 1 190 ? 1.170 -18.46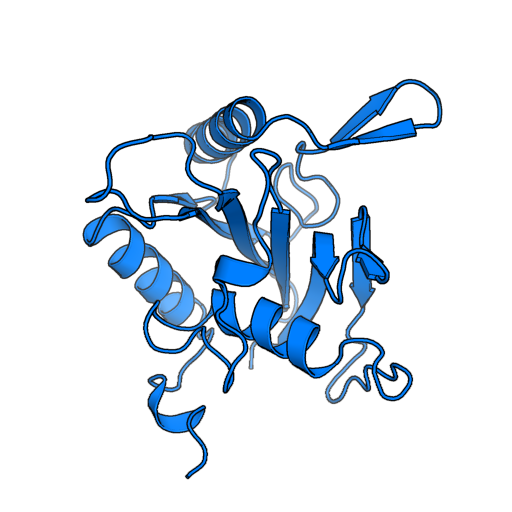0 3.173 1.00 49.09 190 LYS A O 1
ATOM 1562 N N . ASP A 1 191 ? 2.106 -20.052 4.463 1.00 43.50 191 ASP A N 1
ATOM 1563 C CA . ASP A 1 191 ? 3.470 -19.889 3.967 1.00 43.50 191 ASP A CA 1
ATOM 1564 C C . ASP A 1 191 ? 3.440 -19.889 2.433 1.00 43.50 191 ASP A C 1
ATOM 1566 O O . ASP A 1 191 ? 2.803 -20.757 1.830 1.00 43.50 191 ASP A O 1
ATOM 1570 N N . GLY A 1 192 ? 4.100 -18.915 1.796 1.00 41.66 192 GLY A N 1
ATOM 1571 C CA . GLY A 1 192 ? 3.997 -18.607 0.356 1.00 41.66 192 GLY A CA 1
ATOM 1572 C C . GLY A 1 192 ? 4.226 -19.770 -0.627 1.00 41.66 192 GLY A C 1
ATOM 1573 O O . GLY A 1 192 ? 4.019 -19.601 -1.822 1.00 41.66 192 GLY A O 1
ATOM 1574 N N . ARG A 1 193 ? 4.564 -20.966 -0.132 1.00 38.91 193 ARG A N 1
ATOM 1575 C CA . ARG A 1 193 ? 4.554 -22.245 -0.856 1.00 38.91 193 ARG A CA 1
ATOM 1576 C C . ARG A 1 193 ? 3.180 -22.630 -1.419 1.00 38.91 193 ARG A C 1
ATOM 1578 O O . ARG A 1 193 ? 3.126 -23.403 -2.363 1.00 38.91 193 ARG A O 1
ATOM 1585 N N . ALA A 1 194 ? 2.078 -22.125 -0.859 1.00 40.41 194 ALA A N 1
ATOM 1586 C CA . ALA A 1 194 ? 0.733 -22.458 -1.345 1.00 40.41 194 ALA A CA 1
ATOM 1587 C C . ALA A 1 194 ? 0.278 -21.633 -2.567 1.00 40.41 194 ALA A C 1
ATOM 1589 O O . ALA A 1 194 ? -0.692 -22.014 -3.216 1.00 40.41 194 ALA A O 1
ATOM 1590 N N . LEU A 1 195 ? 0.947 -20.513 -2.872 1.00 43.16 195 LEU A N 1
ATOM 1591 C CA . LEU A 1 195 ? 0.619 -19.653 -4.020 1.00 43.16 195 LEU A CA 1
ATOM 1592 C C . LEU A 1 195 ? 1.440 -19.995 -5.272 1.00 43.16 195 LEU A C 1
ATOM 1594 O O . LEU A 1 195 ? 1.049 -19.619 -6.373 1.00 43.16 195 LEU A O 1
ATOM 1598 N N . SER A 1 196 ? 2.525 -20.761 -5.126 1.00 37.94 196 SER A N 1
ATOM 1599 C CA . SER A 1 196 ? 3.164 -21.459 -6.240 1.00 37.94 196 SER A CA 1
ATOM 1600 C C . SER A 1 196 ? 2.407 -22.761 -6.499 1.00 37.94 196 SER A C 1
ATOM 1602 O O . SER A 1 196 ? 2.795 -23.834 -6.029 1.00 37.94 196 SER A O 1
ATOM 1604 N N . GLY A 1 197 ? 1.284 -22.661 -7.211 1.00 35.22 197 GLY A N 1
ATOM 1605 C CA . GLY A 1 197 ? 0.787 -23.809 -7.960 1.00 35.22 197 GLY A CA 1
ATOM 1606 C C . GLY A 1 197 ? 1.935 -24.359 -8.808 1.00 35.22 197 GLY A C 1
ATOM 1607 O O . GLY A 1 197 ? 2.693 -23.579 -9.384 1.00 35.22 197 GLY A O 1
ATOM 1608 N N . ARG A 1 198 ? 2.099 -25.681 -8.763 1.00 33.06 198 ARG A N 1
ATOM 1609 C CA . ARG A 1 198 ? 3.023 -26.438 -9.613 1.00 33.06 198 ARG A CA 1
ATOM 1610 C C . ARG A 1 198 ? 2.937 -26.016 -11.074 1.00 33.06 198 ARG A C 1
ATOM 1612 O O . ARG A 1 198 ? 1.802 -25.730 -11.518 1.00 33.06 198 ARG A O 1
#

Radius of gyration: 16.42 Å; Cα contacts (8 Å, |Δi|>4): 323; chains: 1; bounding box: 43×49×40 Å

Mean predicted aligned error: 6.14 Å